Protein AF-A0A6A4JA13-F1 (afdb_monomer_lite)

InterPro domains:
  IPR009003 Peptidase S1, PA clan [SSF50494] (1-217)

Radius of gyration: 17.17 Å; chains: 1; bounding box: 44×37×45 Å

Structure (mmCIF, N/CA/C/O backbone):
data_AF-A0A6A4JA13-F1
#
_entry.id   AF-A0A6A4JA13-F1
#
loop_
_atom_site.group_PDB
_atom_site.id
_atom_site.type_symbol
_atom_site.label_atom_id
_atom_site.label_alt_id
_atom_site.label_comp_id
_atom_site.label_asym_id
_atom_site.label_entity_id
_atom_site.label_seq_id
_atom_site.pdbx_PDB_ins_code
_atom_site.Cartn_x
_atom_site.Cartn_y
_atom_site.Cartn_z
_atom_site.occupancy
_atom_site.B_iso_or_equiv
_atom_site.auth_seq_id
_atom_site.auth_comp_id
_atom_site.auth_asym_id
_atom_site.auth_atom_id
_atom_site.pdbx_PDB_model_num
ATOM 1 N N . MET A 1 1 ? 2.144 -9.827 9.691 1.00 75.88 1 MET A N 1
ATOM 2 C CA . MET A 1 1 ? 1.424 -8.547 9.837 1.00 75.88 1 MET A CA 1
ATOM 3 C C . MET A 1 1 ? 1.616 -7.763 8.556 1.00 75.88 1 MET A C 1
ATOM 5 O O . MET A 1 1 ? 2.731 -7.739 8.050 1.00 75.88 1 MET A O 1
ATOM 9 N N . CYS A 1 2 ? 0.540 -7.182 8.044 1.00 84.81 2 CYS A N 1
ATOM 10 C CA . CYS A 1 2 ? 0.510 -6.364 6.838 1.00 84.81 2 CYS A CA 1
ATOM 11 C C . CYS A 1 2 ? -0.237 -5.062 7.124 1.00 84.81 2 CYS A C 1
ATOM 13 O O . CYS A 1 2 ? -0.934 -4.958 8.133 1.00 84.81 2 CYS A O 1
ATOM 15 N N . SER A 1 3 ? -0.138 -4.116 6.201 1.00 87.44 3 SER A N 1
ATOM 16 C CA . SER A 1 3 ? -0.974 -2.925 6.158 1.00 87.44 3 SER A CA 1
ATOM 17 C C . SER A 1 3 ? -2.193 -3.126 5.248 1.00 87.44 3 SER A C 1
ATOM 19 O O . SER A 1 3 ? -2.276 -4.056 4.443 1.00 87.44 3 SER A O 1
ATOM 21 N N . GLY A 1 4 ? -3.161 -2.231 5.383 1.00 87.81 4 GLY A N 1
ATOM 22 C CA . GLY A 1 4 ? -4.317 -2.109 4.505 1.00 87.81 4 GLY A CA 1
ATOM 23 C C . GLY A 1 4 ? -4.822 -0.674 4.556 1.00 87.81 4 GLY A C 1
ATOM 24 O O . GLY A 1 4 ? -4.485 0.071 5.477 1.00 87.81 4 GLY A O 1
ATOM 25 N N . SER A 1 5 ? -5.594 -0.274 3.553 1.00 84.69 5 SER A N 1
ATOM 26 C CA . SER A 1 5 ? -6.183 1.065 3.486 1.00 84.69 5 SER A CA 1
ATOM 27 C C . SER A 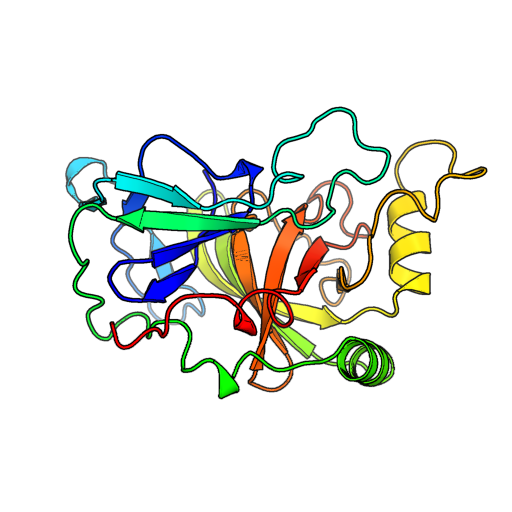1 5 ? -7.696 0.958 3.412 1.00 84.69 5 SER A C 1
ATOM 29 O O . SER A 1 5 ? -8.219 0.184 2.613 1.00 84.69 5 SER A O 1
ATOM 31 N N . PHE A 1 6 ? -8.407 1.732 4.228 1.00 83.44 6 PHE A N 1
ATOM 32 C CA . PHE A 1 6 ? -9.859 1.818 4.120 1.00 83.44 6 PHE A CA 1
ATOM 33 C C . PHE A 1 6 ? -10.233 2.519 2.813 1.00 83.44 6 PHE A C 1
ATOM 35 O O . PHE A 1 6 ? -9.875 3.675 2.590 1.00 83.44 6 PHE A O 1
ATOM 42 N N . TYR A 1 7 ? -10.941 1.799 1.950 1.00 79.12 7 TYR A N 1
ATOM 43 C CA . TYR A 1 7 ? -11.592 2.358 0.770 1.00 79.12 7 TYR A CA 1
ATOM 44 C C . TYR A 1 7 ? -12.953 2.963 1.141 1.00 79.12 7 TYR A C 1
ATOM 46 O O . TYR A 1 7 ? -13.299 4.041 0.675 1.00 79.12 7 TYR A O 1
ATOM 54 N N . SER A 1 8 ? -13.687 2.304 2.040 1.00 80.25 8 SER A N 1
ATOM 55 C CA . SER A 1 8 ? -14.881 2.838 2.702 1.00 80.25 8 SER A CA 1
ATOM 56 C C . SER A 1 8 ? -14.997 2.250 4.113 1.00 80.25 8 SER A C 1
ATOM 58 O O . SER A 1 8 ? -14.123 1.498 4.547 1.00 80.25 8 SER A O 1
ATOM 60 N N . SER A 1 9 ? -16.085 2.549 4.827 1.00 83.81 9 SER A N 1
ATOM 61 C CA . SER A 1 9 ? -16.395 1.933 6.127 1.00 83.81 9 SER A CA 1
ATOM 62 C C . SER A 1 9 ? -16.566 0.409 6.062 1.00 83.81 9 SER A C 1
ATOM 64 O O . SER A 1 9 ? -16.455 -0.249 7.092 1.00 83.81 9 SER A O 1
ATOM 66 N N . LEU A 1 10 ? -16.812 -0.165 4.880 1.00 86.31 10 LEU A N 1
ATOM 67 C CA . LEU A 1 10 ? -17.030 -1.603 4.674 1.00 86.31 10 LEU A CA 1
ATOM 68 C C . LEU A 1 10 ? -15.892 -2.308 3.933 1.00 86.31 10 LEU A C 1
ATOM 70 O O . LEU A 1 10 ? -15.788 -3.532 4.002 1.00 86.31 10 LEU A O 1
ATOM 74 N N . TYR A 1 11 ? -15.048 -1.562 3.222 1.00 86.50 11 TYR A N 1
ATOM 75 C CA . TYR A 1 11 ? -14.049 -2.135 2.327 1.00 86.50 11 TYR A CA 1
ATOM 76 C C . TYR A 1 11 ? -12.640 -1.696 2.709 1.00 86.50 11 TYR A C 1
ATOM 78 O O . TYR A 1 11 ? -12.337 -0.503 2.762 1.00 86.50 11 TYR A O 1
ATOM 86 N N . VAL A 1 12 ? -11.746 -2.668 2.886 1.00 88.12 12 VAL A N 1
ATOM 87 C CA . VAL A 1 12 ? -10.307 -2.440 3.064 1.00 88.12 12 VAL A CA 1
ATOM 88 C C . VAL A 1 12 ? -9.569 -2.996 1.856 1.00 88.12 12 VAL A C 1
ATOM 90 O O . VAL A 1 12 ? -9.681 -4.182 1.556 1.00 88.12 12 VAL A O 1
ATOM 93 N N . ILE A 1 13 ? -8.789 -2.166 1.167 1.00 87.44 13 ILE A N 1
ATOM 94 C CA . ILE A 1 13 ? -7.929 -2.603 0.067 1.00 87.44 13 ILE A CA 1
ATOM 95 C C . ILE A 1 13 ? -6.540 -2.988 0.593 1.00 87.44 13 ILE A C 1
ATOM 97 O O . ILE A 1 13 ? -5.957 -2.287 1.425 1.00 87.44 13 ILE A O 1
ATOM 101 N N . THR A 1 14 ? -6.005 -4.121 0.135 1.00 90.00 14 THR A N 1
ATOM 102 C CA . THR A 1 14 ? -4.670 -4.606 0.527 1.00 90.00 14 THR A CA 1
ATOM 103 C C . THR A 1 14 ? -4.060 -5.541 -0.528 1.00 90.00 14 THR A C 1
ATOM 105 O O . THR A 1 14 ? -4.692 -5.875 -1.533 1.00 90.00 14 THR A O 1
ATOM 108 N N . SER A 1 15 ? -2.812 -5.959 -0.309 1.00 88.19 15 SER A N 1
ATOM 109 C CA . SER A 1 15 ? -2.108 -6.960 -1.113 1.00 88.19 15 SER A CA 1
ATOM 110 C C . SER A 1 15 ? -2.689 -8.362 -0.901 1.00 88.19 15 SER A C 1
ATOM 112 O O . SER A 1 15 ? -3.082 -8.729 0.203 1.00 88.19 15 SER A O 1
ATOM 114 N N . CYS A 1 16 ? -2.654 -9.201 -1.936 1.00 85.81 16 CYS A N 1
ATOM 115 C CA . CYS A 1 16 ? -3.138 -10.585 -1.872 1.00 85.81 16 CYS A CA 1
ATOM 116 C C . CYS A 1 16 ? -2.508 -11.429 -0.757 1.00 85.81 16 CYS A C 1
ATOM 118 O O . CYS A 1 16 ? -3.184 -12.251 -0.144 1.00 85.81 16 CYS A O 1
ATOM 120 N N . ARG A 1 17 ? -1.214 -11.229 -0.470 1.00 84.56 17 ARG A N 1
ATOM 121 C CA . ARG A 1 17 ? -0.507 -11.969 0.595 1.00 84.56 17 ARG A CA 1
ATOM 122 C C . ARG A 1 17 ? -0.960 -11.575 1.997 1.00 84.56 17 ARG A C 1
ATOM 124 O O . ARG A 1 17 ? -0.613 -12.261 2.953 1.00 84.56 17 ARG A O 1
ATOM 131 N N . CYS A 1 18 ? -1.712 -10.487 2.105 1.00 86.94 18 CYS A N 1
ATOM 132 C CA . CYS A 1 18 ? -2.178 -9.918 3.355 1.00 86.94 18 CYS A CA 1
ATOM 133 C C . CYS A 1 18 ? -3.620 -10.313 3.686 1.00 86.94 18 CYS A C 1
ATOM 135 O O . CYS A 1 18 ? -4.160 -9.847 4.689 1.00 86.94 18 CYS A O 1
ATOM 137 N N . PHE A 1 19 ? -4.243 -11.190 2.887 1.00 83.94 19 PHE A N 1
ATOM 138 C CA . PHE A 1 19 ? -5.512 -11.807 3.259 1.00 83.94 19 PHE A CA 1
ATOM 139 C C . PHE A 1 19 ? -5.301 -12.796 4.399 1.00 83.94 19 PHE A C 1
ATOM 141 O O . PHE A 1 19 ? -4.913 -13.950 4.217 1.00 83.94 19 PHE A O 1
ATOM 148 N N . HIS A 1 20 ? -5.546 -12.286 5.597 1.00 77.81 20 HIS A N 1
ATOM 149 C CA . HIS A 1 20 ? -5.551 -13.020 6.847 1.00 77.81 20 HIS A CA 1
ATOM 150 C C . HIS A 1 20 ? -6.984 -13.160 7.363 1.00 77.81 20 HIS A C 1
ATOM 152 O O . HIS A 1 20 ? -7.877 -12.424 6.954 1.00 77.81 20 HIS A O 1
ATOM 158 N N . SER A 1 21 ? -7.198 -14.081 8.300 1.00 72.25 21 SER A N 1
ATOM 159 C CA . SER A 1 21 ? -8.513 -14.367 8.888 1.00 72.25 21 SER A CA 1
ATOM 160 C C . SER A 1 21 ? -9.071 -13.257 9.790 1.00 72.25 21 SER 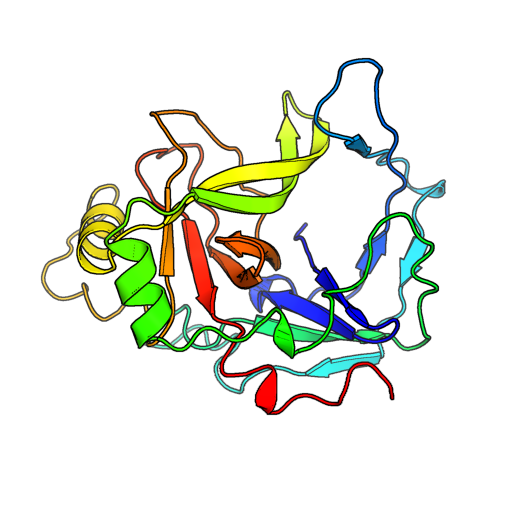A C 1
ATOM 162 O O . SER A 1 21 ? -10.208 -13.365 10.232 1.00 72.25 21 SER A O 1
ATOM 164 N N . SER A 1 22 ? -8.296 -12.212 10.095 1.00 82.06 22 SER A N 1
ATOM 165 C CA . SER A 1 22 ? -8.708 -11.122 10.988 1.00 82.06 22 SER A CA 1
ATOM 166 C C . SER A 1 22 ? -7.955 -9.827 10.690 1.00 82.06 22 SER A C 1
ATOM 168 O O . SER A 1 22 ? -6.755 -9.869 10.402 1.00 82.06 22 SER A O 1
ATOM 170 N N . ILE A 1 23 ? -8.622 -8.684 10.860 1.00 85.62 23 ILE A N 1
ATOM 171 C CA . ILE A 1 23 ? -7.989 -7.359 10.910 1.00 85.62 23 ILE A CA 1
ATOM 172 C C . ILE A 1 23 ? -8.032 -6.865 12.356 1.00 85.62 23 ILE A C 1
ATOM 174 O O . ILE A 1 23 ? -9.090 -6.880 12.980 1.00 85.62 23 ILE A O 1
ATOM 178 N N . ALA A 1 24 ? -6.891 -6.408 12.868 1.00 86.31 24 ALA A N 1
ATOM 179 C CA . ALA A 1 24 ? -6.794 -5.736 14.158 1.00 86.31 24 ALA A CA 1
ATOM 180 C C . ALA A 1 24 ? -6.421 -4.267 13.936 1.00 86.31 24 ALA A C 1
ATOM 182 O O . ALA A 1 24 ? -5.441 -3.974 13.249 1.00 86.31 24 ALA A O 1
ATOM 183 N N . ILE A 1 25 ? -7.198 -3.359 14.521 1.00 84.62 25 ILE A N 1
ATOM 184 C CA . ILE A 1 25 ? -6.908 -1.929 14.575 1.00 84.62 25 ILE A CA 1
ATOM 185 C C . ILE A 1 25 ? -6.329 -1.628 15.950 1.00 84.62 25 ILE A C 1
ATOM 187 O O . ILE A 1 25 ? -6.977 -1.870 16.967 1.00 84.62 25 ILE A O 1
ATOM 191 N N . TYR A 1 26 ? -5.104 -1.118 15.960 1.00 83.38 26 TYR A N 1
ATOM 192 C CA . TYR A 1 26 ? -4.385 -0.763 17.175 1.00 83.38 26 TYR A CA 1
ATOM 193 C C . TYR A 1 26 ? -4.470 0.747 17.421 1.00 83.38 26 TYR A C 1
ATOM 195 O O . TYR A 1 26 ? -4.377 1.517 16.455 1.00 83.38 26 TYR A O 1
ATOM 203 N N . PRO A 1 27 ? -4.612 1.192 18.680 1.00 81.00 27 PRO A N 1
ATOM 204 C CA . PRO A 1 27 ? -4.532 2.604 18.998 1.00 81.00 27 PRO A CA 1
ATOM 205 C C . PRO A 1 27 ? -3.125 3.131 18.724 1.00 81.00 27 PRO A C 1
ATOM 207 O O . PRO A 1 27 ? -2.123 2.425 18.855 1.00 81.00 27 PRO A O 1
ATOM 210 N N . PHE A 1 28 ? -3.043 4.400 18.347 1.00 83.62 28 PHE A N 1
ATOM 211 C CA . PHE A 1 28 ? -1.777 5.080 18.126 1.00 83.62 28 PHE A CA 1
ATOM 212 C C . PHE A 1 28 ? -1.822 6.490 18.702 1.00 83.62 28 PHE A C 1
ATOM 214 O O . PHE A 1 28 ? -2.869 7.135 18.727 1.00 83.62 28 PHE A O 1
ATOM 221 N N . HIS A 1 29 ? -0.676 6.983 19.159 1.00 82.19 29 HIS A N 1
ATOM 222 C CA . HIS A 1 29 ? -0.549 8.314 19.743 1.00 82.19 29 HIS A CA 1
ATOM 223 C C . HIS A 1 29 ? 0.645 9.056 19.147 1.00 82.19 29 HIS A C 1
ATOM 225 O O . HIS A 1 29 ? 1.627 8.459 18.696 1.00 82.19 29 HIS A O 1
ATOM 231 N N . LYS A 1 30 ? 0.546 10.386 19.108 1.00 81.44 30 LYS A N 1
ATOM 232 C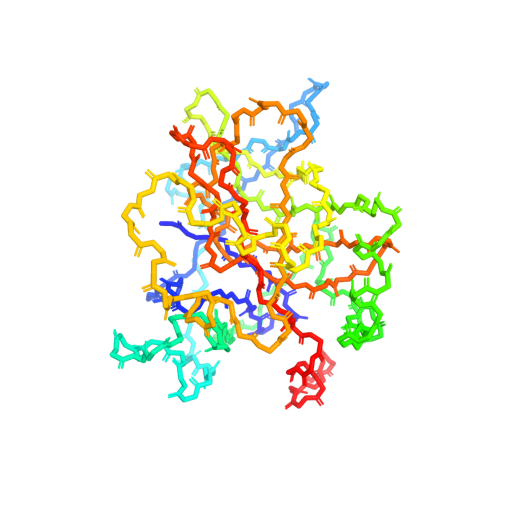 CA . LYS A 1 30 ? 1.619 11.249 18.616 1.00 81.44 30 LYS A CA 1
ATOM 233 C C . LYS A 1 30 ? 2.526 11.643 19.772 1.00 81.44 30 LYS A C 1
ATOM 235 O O . LYS A 1 30 ? 2.100 12.371 20.666 1.00 81.44 30 LYS A O 1
ATOM 240 N N . GLU A 1 31 ? 3.776 11.202 19.736 1.00 81.44 31 GLU A N 1
ATOM 241 C CA . GLU A 1 31 ? 4.798 11.689 20.662 1.00 81.44 31 GLU A CA 1
ATOM 242 C C . GLU A 1 31 ? 5.168 13.146 20.314 1.00 81.44 31 GLU A C 1
ATOM 244 O O . GLU A 1 31 ? 5.150 13.562 19.148 1.00 81.44 31 GLU A O 1
ATOM 249 N N . ARG A 1 32 ? 5.503 13.956 21.326 1.00 78.81 32 ARG A N 1
ATOM 250 C CA . ARG A 1 32 ? 5.917 15.353 21.117 1.00 78.81 32 ARG A CA 1
ATOM 251 C C . ARG A 1 32 ? 7.152 15.386 20.209 1.00 78.81 32 ARG A C 1
ATOM 253 O O . ARG A 1 32 ? 8.124 14.690 20.468 1.00 78.81 32 ARG A O 1
ATOM 260 N N . ASN A 1 33 ? 7.112 16.214 19.163 1.00 78.56 33 ASN A N 1
ATOM 261 C CA . ASN A 1 33 ? 8.162 16.359 18.140 1.00 78.56 33 ASN A CA 1
ATOM 262 C C . ASN A 1 33 ? 8.397 15.133 17.232 1.00 78.56 33 ASN A C 1
ATOM 264 O O . ASN A 1 33 ? 9.307 15.170 16.405 1.00 78.56 33 ASN A O 1
ATOM 268 N N . ALA A 1 34 ? 7.577 14.081 17.317 1.00 75.44 34 ALA A N 1
ATOM 269 C CA . ALA A 1 34 ? 7.660 12.954 16.396 1.00 75.44 34 ALA A CA 1
ATOM 270 C C . ALA A 1 34 ? 6.876 13.225 15.100 1.00 75.44 34 ALA A C 1
ATOM 272 O O . ALA A 1 34 ? 5.752 13.742 15.110 1.00 75.44 34 ALA A O 1
ATOM 273 N N . SER A 1 35 ? 7.470 12.848 13.965 1.00 75.75 35 SER A N 1
ATOM 274 C CA . SER A 1 35 ? 6.821 12.876 12.646 1.00 75.75 35 SER A CA 1
ATOM 275 C C . SER A 1 35 ? 5.911 11.667 12.400 1.00 75.75 35 SER A C 1
ATOM 277 O O . SER A 1 35 ? 5.090 11.697 11.485 1.00 75.75 35 SER A O 1
ATOM 279 N N . GLN A 1 36 ? 6.041 10.619 13.216 1.00 78.19 36 GLN A N 1
ATOM 280 C CA . GLN A 1 36 ? 5.272 9.380 13.142 1.00 78.19 36 GLN A CA 1
ATOM 281 C C . GLN A 1 36 ? 4.509 9.143 14.449 1.00 78.19 36 GLN A C 1
ATOM 283 O O . GLN A 1 36 ? 4.899 9.631 15.510 1.00 78.19 36 GLN A O 1
ATOM 288 N N . TYR A 1 37 ? 3.425 8.381 14.360 1.00 81.31 37 TYR A N 1
ATOM 289 C CA . TYR A 1 37 ? 2.611 7.967 15.495 1.00 81.31 37 TYR A CA 1
ATOM 290 C C . TYR A 1 37 ? 3.107 6.622 16.007 1.00 81.31 37 TYR A C 1
ATOM 292 O O . TYR A 1 37 ? 3.349 5.710 15.218 1.00 81.31 37 TYR A O 1
ATOM 300 N N . ARG A 1 38 ? 3.239 6.473 17.319 1.00 83.56 38 ARG A N 1
ATOM 301 C CA . ARG A 1 38 ? 3.587 5.196 17.936 1.00 83.56 38 ARG A CA 1
ATOM 302 C C . ARG A 1 38 ? 2.335 4.339 18.073 1.00 83.56 38 ARG A C 1
ATOM 304 O O . ARG A 1 38 ? 1.306 4.843 18.518 1.00 83.56 38 ARG A O 1
ATOM 311 N N . VAL A 1 39 ? 2.425 3.064 17.702 1.00 82.94 39 VAL A N 1
ATOM 312 C CA . VAL A 1 39 ? 1.331 2.098 17.868 1.00 82.94 39 VAL A CA 1
ATOM 313 C C . VAL A 1 39 ? 1.411 1.462 19.254 1.00 82.94 39 VAL A C 1
ATOM 315 O O . VAL A 1 39 ? 2.462 0.946 19.633 1.00 82.94 39 VAL A O 1
ATOM 318 N N . SER A 1 40 ? 0.303 1.479 19.994 1.00 81.94 40 SER A N 1
ATOM 319 C CA . SER A 1 40 ? 0.131 0.673 21.204 1.00 81.94 40 SER A CA 1
ATOM 320 C C . SER A 1 40 ? -0.213 -0.751 20.778 1.00 81.94 40 SER A C 1
ATOM 322 O O . SER A 1 40 ? -1.239 -0.978 20.142 1.00 81.94 40 SER A O 1
ATOM 324 N N . VAL A 1 41 ? 0.672 -1.708 21.057 1.00 76.44 41 VAL A N 1
ATOM 325 C CA . VAL A 1 41 ? 0.483 -3.123 20.685 1.00 76.44 41 VAL A CA 1
ATOM 326 C C . VAL A 1 41 ? -0.158 -3.950 21.804 1.00 76.44 41 VAL A C 1
ATOM 328 O O . VAL A 1 41 ? -0.190 -5.178 21.703 1.00 76.44 41 VAL A O 1
ATOM 331 N N . GLU A 1 42 ? -0.685 -3.290 22.838 1.00 77.06 42 GLU A N 1
ATOM 332 C CA . GLU A 1 42 ? -1.362 -3.942 23.959 1.00 77.06 42 GLU A CA 1
ATOM 333 C C . GLU A 1 42 ? -2.592 -4.733 23.464 1.00 77.06 42 GLU A C 1
ATOM 335 O O . GLU A 1 42 ? -3.457 -4.174 22.776 1.00 77.06 42 GLU A O 1
ATOM 340 N N . PRO A 1 43 ? -2.688 -6.049 23.752 1.00 72.06 43 PRO A N 1
ATOM 341 C CA . PRO A 1 43 ? -3.738 -6.910 23.206 1.00 72.06 43 PRO A CA 1
ATOM 342 C C . PRO A 1 43 ? -5.166 -6.484 23.549 1.00 72.06 43 PRO A C 1
ATOM 344 O O . PRO A 1 43 ? -6.068 -6.767 22.758 1.00 72.06 43 PRO A O 1
ATOM 347 N N . ASP A 1 44 ? -5.357 -5.823 24.691 1.00 75.69 44 ASP A N 1
ATOM 348 C CA . ASP A 1 44 ? -6.671 -5.464 25.237 1.00 75.69 44 ASP A CA 1
ATOM 349 C C . ASP A 1 44 ? -7.220 -4.155 24.649 1.00 75.69 44 ASP A C 1
ATOM 351 O O . ASP A 1 44 ? -8.416 -3.883 24.732 1.00 75.69 44 ASP A O 1
ATOM 355 N N . GLU A 1 45 ? -6.368 -3.362 23.995 1.00 79.69 45 GLU A N 1
ATOM 356 C CA . GLU A 1 45 ? -6.746 -2.069 23.414 1.00 79.69 45 GLU A CA 1
ATOM 357 C C . GLU A 1 45 ? -7.077 -2.158 21.914 1.00 79.69 45 GLU A C 1
ATOM 359 O O . GLU A 1 45 ? -7.486 -1.173 21.293 1.00 79.69 45 GLU A O 1
ATOM 364 N N . ARG A 1 46 ? -6.892 -3.332 21.295 1.00 85.12 46 ARG A N 1
ATOM 365 C CA . ARG A 1 46 ? -7.126 -3.517 19.857 1.00 85.12 46 ARG A CA 1
ATOM 366 C C . ARG A 1 46 ? -8.601 -3.754 19.550 1.00 85.12 46 ARG A C 1
ATOM 368 O O . ARG A 1 46 ? -9.280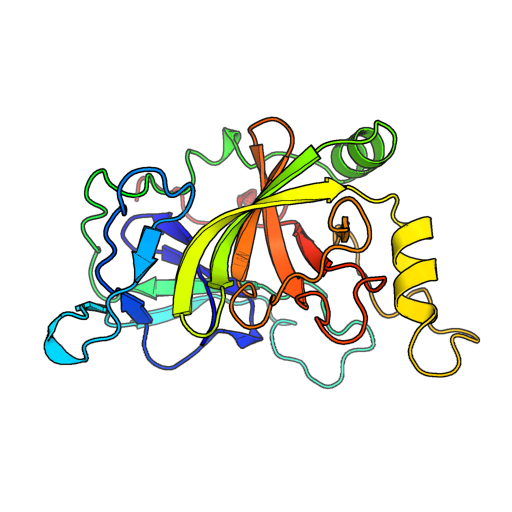 -4.547 20.196 1.00 85.12 46 ARG A O 1
ATOM 375 N N . THR A 1 47 ? -9.071 -3.160 18.461 1.00 86.44 47 THR A N 1
ATOM 376 C CA . THR A 1 47 ? -10.381 -3.483 17.888 1.00 86.44 47 THR A CA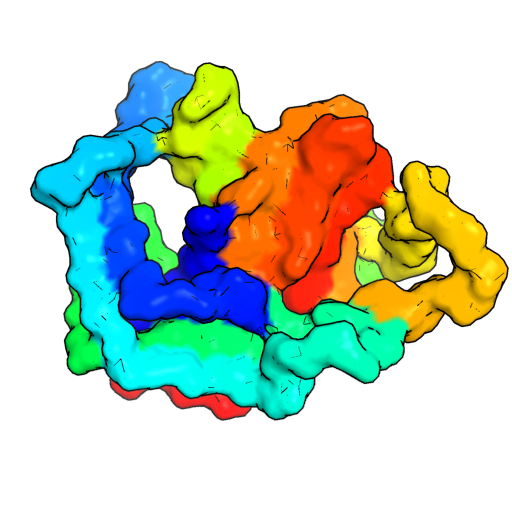 1
ATOM 377 C C . THR A 1 47 ? -10.215 -4.544 16.807 1.00 86.44 47 THR A C 1
ATOM 379 O O . THR A 1 47 ? -9.467 -4.341 15.851 1.00 86.44 47 THR A O 1
ATOM 382 N N . ILE A 1 48 ? -10.909 -5.675 16.935 1.00 88.81 48 ILE A N 1
ATOM 383 C CA . ILE A 1 48 ? -10.936 -6.710 15.895 1.00 88.81 48 ILE A CA 1
ATOM 384 C C . ILE A 1 48 ? -12.123 -6.459 14.971 1.00 88.81 48 ILE A C 1
ATOM 386 O O . ILE A 1 48 ? -13.260 -6.361 15.426 1.00 88.81 48 ILE A O 1
ATOM 390 N N . LEU A 1 49 ? -11.856 -6.366 13.669 1.00 89.56 49 LEU A N 1
ATOM 391 C CA . LEU A 1 49 ? -12.898 -6.226 12.659 1.00 89.56 49 LEU A CA 1
ATOM 392 C C . LEU A 1 49 ? -13.293 -7.603 12.129 1.00 89.56 49 LEU A C 1
ATOM 394 O O . LEU A 1 49 ? -12.440 -8.390 11.708 1.00 89.56 49 LEU A O 1
ATOM 398 N N . GLU A 1 50 ? -14.595 -7.872 12.127 1.00 90.56 50 GLU A N 1
ATOM 399 C CA . GLU A 1 50 ? -15.165 -9.082 11.542 1.00 90.56 50 GLU A CA 1
ATOM 400 C C . GLU A 1 50 ? -15.113 -9.001 10.013 1.00 90.56 50 GLU A C 1
ATOM 402 O O . GLU A 1 50 ? -15.566 -8.025 9.412 1.00 90.56 50 GLU A O 1
ATOM 407 N N . ILE A 1 51 ? -14.568 -10.042 9.386 1.00 92.62 51 ILE A N 1
ATOM 408 C CA . ILE A 1 51 ? -14.474 -10.163 7.931 1.00 92.62 51 ILE A CA 1
ATOM 409 C C . ILE A 1 51 ? -15.630 -11.033 7.441 1.00 92.62 51 ILE A C 1
ATOM 411 O O . ILE A 1 51 ? -15.809 -12.151 7.922 1.00 92.62 51 ILE A O 1
ATOM 415 N N . SER A 1 52 ? -16.373 -10.542 6.451 1.00 92.81 52 SER A N 1
ATOM 416 C CA . SER A 1 52 ? -17.411 -11.310 5.765 1.00 92.81 52 SER A CA 1
ATOM 417 C C . SER A 1 52 ? -16.791 -12.218 4.704 1.00 92.81 52 SER A C 1
ATOM 419 O O . SER A 1 52 ? -16.975 -13.432 4.729 1.00 92.81 52 SER A O 1
ATOM 421 N N . HIS A 1 53 ? -16.045 -11.630 3.765 1.00 91.81 53 HIS A N 1
ATOM 422 C CA . HIS A 1 53 ? -15.400 -12.344 2.664 1.00 91.81 53 HIS A CA 1
ATOM 423 C C . HIS A 1 53 ? -14.308 -11.485 2.003 1.00 91.81 53 HIS A C 1
ATOM 425 O O . HIS A 1 53 ? -14.101 -10.320 2.351 1.00 91.81 53 HIS A O 1
ATOM 431 N N . PHE A 1 54 ? -13.606 -12.065 1.026 1.00 90.12 54 PHE A N 1
ATOM 432 C CA . PHE A 1 54 ? -12.591 -11.381 0.223 1.00 90.12 54 PHE A CA 1
ATOM 433 C C . PHE A 1 54 ? -13.040 -11.270 -1.235 1.00 90.12 54 PHE A C 1
ATOM 435 O O . PHE A 1 54 ? -13.528 -12.242 -1.811 1.00 90.12 54 PHE A O 1
ATOM 442 N N . VAL A 1 55 ? -12.801 -10.115 -1.859 1.00 86.94 55 VAL A N 1
ATOM 443 C CA . VAL A 1 55 ? -12.986 -9.908 -3.302 1.00 86.94 55 VAL A CA 1
ATOM 444 C C . VAL A 1 55 ? -11.613 -9.759 -3.935 1.00 86.94 55 VAL A C 1
ATOM 446 O O . VAL A 1 55 ? -10.893 -8.793 -3.684 1.00 86.94 55 VAL A O 1
ATOM 449 N N . THR A 1 56 ? -11.218 -10.735 -4.746 1.00 82.06 56 THR A N 1
ATOM 450 C CA . THR A 1 56 ? -9.844 -10.835 -5.247 1.00 82.06 56 THR A CA 1
ATOM 451 C C . THR A 1 56 ? -9.819 -11.087 -6.745 1.00 82.06 56 THR A C 1
ATOM 453 O O . THR A 1 56 ? -10.724 -11.704 -7.307 1.00 82.06 56 THR A O 1
ATOM 456 N N . HIS A 1 57 ? -8.765 -10.625 -7.418 1.00 75.50 57 HIS A N 1
ATOM 457 C CA . HIS A 1 57 ? -8.573 -10.963 -8.823 1.00 75.50 57 HIS A CA 1
ATOM 458 C C . HIS A 1 57 ? -8.274 -12.471 -8.972 1.00 75.50 57 HIS A C 1
ATOM 460 O O . HIS A 1 57 ? -7.436 -12.973 -8.235 1.00 75.50 57 HIS A O 1
ATOM 466 N N . PRO A 1 58 ? -8.759 -13.201 -9.996 1.00 74.62 58 PRO A N 1
ATOM 467 C CA . PRO A 1 58 ? -8.435 -14.629 -10.205 1.00 74.62 58 PRO A CA 1
ATOM 468 C C . PRO A 1 58 ? -6.943 -15.011 -10.362 1.00 74.62 58 PRO A C 1
ATOM 470 O O . PRO A 1 58 ? -6.609 -16.186 -10.533 1.00 74.62 58 PRO A O 1
ATOM 473 N N . PHE A 1 59 ? -6.038 -14.027 -10.388 1.00 73.44 59 PHE A N 1
ATOM 474 C CA . PHE A 1 59 ? -4.580 -14.224 -10.432 1.00 73.44 59 PHE A CA 1
ATOM 475 C C . PHE A 1 59 ? -3.904 -13.893 -9.092 1.00 73.44 59 PHE A C 1
ATOM 477 O O . PHE A 1 59 ? -2.767 -14.308 -8.874 1.00 73.44 59 PHE A O 1
ATOM 484 N N . CYS A 1 60 ? -4.622 -13.217 -8.194 1.00 73.12 60 CYS A N 1
ATOM 485 C CA . CYS A 1 60 ? -4.288 -13.028 -6.793 1.00 73.12 60 CYS A CA 1
ATOM 486 C C . CYS A 1 60 ? -4.098 -14.420 -6.168 1.00 73.12 60 CYS A C 1
ATOM 488 O O . CYS A 1 60 ? -4.972 -15.270 -6.298 1.00 73.12 60 CYS A O 1
ATOM 490 N N . MET A 1 61 ? -2.936 -14.701 -5.572 1.00 65.31 61 MET A N 1
ATOM 491 C CA . MET A 1 61 ? -2.575 -15.995 -4.949 1.00 65.31 61 MET A CA 1
ATOM 492 C C . MET A 1 61 ? -2.207 -17.170 -5.874 1.00 65.31 61 MET A C 1
ATOM 494 O O . MET A 1 61 ? -1.897 -18.261 -5.385 1.00 65.31 61 MET A O 1
ATOM 498 N N . LYS A 1 62 ? -2.139 -17.001 -7.203 1.00 66.88 62 LYS A N 1
ATOM 499 C CA . LYS A 1 62 ? -1.606 -18.079 -8.057 1.00 66.88 62 LYS A CA 1
ATOM 500 C C . LYS A 1 62 ? -0.072 -18.146 -7.954 1.00 66.88 62 LYS A C 1
ATOM 502 O O . LYS A 1 62 ? 0.655 -17.469 -8.673 1.00 66.88 62 LYS A O 1
ATOM 507 N N . ASN A 1 63 ? 0.423 -19.055 -7.111 1.00 51.84 63 ASN A N 1
ATOM 508 C CA . ASN A 1 63 ? 1.857 -19.266 -6.837 1.00 51.84 63 ASN A CA 1
ATOM 509 C C . ASN A 1 63 ? 2.693 -19.754 -8.043 1.00 51.84 63 ASN A C 1
ATOM 511 O O . ASN A 1 63 ? 3.919 -19.698 -8.004 1.00 51.84 63 ASN A O 1
ATOM 515 N N . LYS A 1 64 ? 2.056 -20.232 -9.124 1.00 51.25 64 LYS A N 1
ATOM 516 C CA . LYS A 1 64 ? 2.725 -20.792 -10.319 1.00 51.25 64 LYS A CA 1
ATOM 517 C C . LYS A 1 64 ? 2.627 -19.900 -11.566 1.00 51.25 64 LYS A C 1
ATOM 519 O O . LYS A 1 64 ? 2.650 -20.401 -12.689 1.00 51.25 64 LYS A O 1
ATOM 524 N N . VAL A 1 65 ? 2.485 -18.582 -11.416 1.00 54.41 65 VAL A N 1
ATOM 525 C CA . VAL A 1 65 ? 2.384 -17.672 -12.572 1.00 54.41 65 VAL A CA 1
ATOM 526 C C . VAL A 1 65 ? 3.765 -17.139 -12.942 1.00 54.41 65 VAL A C 1
ATOM 528 O O . VAL A 1 65 ? 4.539 -16.721 -12.088 1.00 54.41 65 VAL A O 1
ATOM 531 N N . LYS A 1 66 ? 4.054 -17.062 -14.249 1.00 58.00 66 LYS A N 1
ATOM 532 C CA . LYS A 1 66 ? 5.257 -16.405 -14.805 1.00 58.00 66 LYS A CA 1
ATOM 533 C C . LYS A 1 66 ? 5.415 -14.927 -14.381 1.00 58.00 66 LYS A C 1
ATOM 535 O O . LYS A 1 66 ? 6.433 -14.336 -14.723 1.00 58.00 66 LYS A O 1
ATOM 540 N N . LYS A 1 67 ? 4.408 -14.347 -13.716 1.00 63.44 67 LYS A N 1
ATOM 541 C CA . LYS A 1 67 ? 4.284 -12.951 -13.284 1.00 63.44 67 LYS A CA 1
ATOM 542 C C . LYS A 1 67 ? 3.719 -12.934 -11.851 1.00 63.44 67 LYS A C 1
ATOM 544 O O . LYS A 1 67 ? 2.499 -12.974 -11.704 1.00 63.44 67 LYS A O 1
ATOM 549 N N . PRO A 1 68 ? 4.571 -12.942 -10.810 1.00 61.56 68 PRO A N 1
ATOM 550 C CA . PRO A 1 68 ? 4.164 -13.196 -9.425 1.00 61.56 68 PRO A CA 1
ATOM 551 C C . PRO A 1 68 ? 3.360 -12.051 -8.796 1.00 61.56 68 PRO A C 1
ATOM 553 O O . PRO A 1 68 ? 2.746 -12.244 -7.754 1.00 61.56 68 PRO A O 1
ATOM 556 N N . TYR A 1 69 ? 3.359 -10.879 -9.432 1.00 68.50 69 TYR A N 1
ATOM 557 C CA . TYR A 1 69 ? 2.762 -9.654 -8.906 1.00 68.50 69 TYR A CA 1
ATOM 558 C C . TYR A 1 69 ? 1.587 -9.122 -9.733 1.00 68.50 69 TYR A C 1
ATOM 560 O O . TYR A 1 69 ? 0.994 -8.105 -9.388 1.00 68.50 69 TYR A O 1
ATOM 568 N N . LYS A 1 70 ? 1.204 -9.828 -10.805 1.00 72.81 70 LYS A N 1
ATOM 569 C CA . LYS A 1 70 ? 0.085 -9.408 -11.651 1.00 72.81 70 LYS A CA 1
ATOM 570 C C . LYS A 1 70 ? -1.209 -9.362 -10.831 1.00 72.81 70 LYS A C 1
ATOM 572 O O . LYS A 1 70 ? -1.703 -10.410 -10.418 1.00 72.81 70 LYS A O 1
ATOM 577 N N . ASN A 1 71 ? -1.780 -8.164 -10.702 1.00 73.75 71 ASN A N 1
ATOM 578 C CA . ASN A 1 71 ? -3.072 -7.899 -10.060 1.00 73.75 71 ASN A CA 1
ATOM 579 C C . ASN A 1 71 ? -3.068 -8.382 -8.604 1.00 73.75 71 ASN A C 1
ATOM 581 O O . ASN A 1 71 ? -4.008 -9.025 -8.139 1.00 73.75 71 ASN A O 1
ATOM 585 N N . HIS A 1 72 ? -1.949 -8.137 -7.915 1.00 79.50 72 HIS A N 1
ATOM 586 C CA . HIS A 1 72 ? -1.663 -8.674 -6.591 1.00 79.50 72 HIS A CA 1
ATOM 587 C C . HIS A 1 72 ? -2.278 -7.823 -5.465 1.00 79.50 72 HIS A C 1
ATOM 589 O O . HIS A 1 72 ? -1.615 -7.449 -4.500 1.00 79.50 72 HIS A O 1
ATOM 595 N N . PHE A 1 73 ? -3.568 -7.528 -5.582 1.00 84.81 73 PHE A N 1
ATOM 596 C CA . PHE A 1 73 ? -4.359 -6.881 -4.543 1.00 84.81 73 PHE A CA 1
ATOM 597 C C . PHE A 1 73 ? -5.825 -7.323 -4.612 1.00 84.81 73 PHE A C 1
ATOM 599 O O . PHE A 1 73 ? -6.258 -7.987 -5.558 1.00 84.81 73 PHE A O 1
ATOM 606 N N . GLY A 1 74 ? -6.596 -6.929 -3.606 1.00 85.62 74 GLY A N 1
ATOM 607 C CA . GLY A 1 74 ? -8.049 -7.048 -3.599 1.00 85.62 74 GLY A CA 1
ATOM 608 C C . GLY A 1 74 ? -8.654 -6.366 -2.376 1.00 85.62 74 GLY A C 1
ATOM 609 O O . GLY A 1 74 ? -7.969 -5.616 -1.677 1.00 85.62 74 GLY A O 1
ATOM 610 N N . LEU A 1 75 ? -9.935 -6.633 -2.135 1.00 87.88 75 LEU A N 1
ATOM 611 C CA . LEU A 1 75 ? -10.684 -6.081 -1.014 1.00 87.88 75 LEU A CA 1
ATOM 612 C C . LEU A 1 75 ? -10.956 -7.131 0.056 1.00 87.88 75 LEU A C 1
ATOM 614 O O . LEU A 1 75 ? -11.302 -8.277 -0.233 1.00 87.88 75 LEU A O 1
ATOM 618 N N . ILE A 1 76 ? -10.874 -6.680 1.297 1.00 90.06 76 ILE A N 1
ATOM 619 C CA . ILE A 1 76 ? -11.462 -7.324 2.459 1.00 90.06 76 ILE A CA 1
ATOM 620 C C . ILE A 1 76 ? -12.805 -6.641 2.705 1.00 90.06 76 ILE A C 1
ATOM 622 O O . ILE A 1 76 ? -12.853 -5.418 2.856 1.00 90.06 76 ILE A O 1
ATOM 626 N N . VAL A 1 77 ? -13.879 -7.429 2.720 1.00 90.38 77 VAL A N 1
ATOM 627 C CA . VAL A 1 77 ? -15.234 -6.953 3.010 1.00 90.38 77 VAL A CA 1
ATOM 628 C C . VAL A 1 77 ? -15.523 -7.201 4.480 1.00 90.38 77 VAL A C 1
ATOM 630 O O . VAL A 1 77 ? -15.466 -8.343 4.944 1.00 90.38 77 VAL A O 1
ATOM 633 N N . LEU A 1 78 ? -15.816 -6.136 5.217 1.00 91.00 78 LEU A N 1
ATOM 634 C CA . LEU A 1 78 ? -16.158 -6.210 6.632 1.00 91.00 78 LEU A CA 1
ATOM 635 C C . LEU A 1 78 ? -17.610 -6.669 6.807 1.00 91.00 78 LEU A C 1
ATOM 637 O O . LEU A 1 78 ? -18.484 -6.307 6.023 1.00 91.00 78 LEU A O 1
ATOM 641 N N . SER A 1 79 ? -17.881 -7.449 7.853 1.00 91.50 79 SER A N 1
ATOM 642 C CA . SER A 1 79 ? -19.242 -7.896 8.192 1.00 91.50 79 SER A CA 1
ATOM 643 C C . SER A 1 79 ? -20.128 -6.757 8.690 1.00 91.50 79 SER A C 1
ATOM 645 O O . SER A 1 79 ? -21.351 -6.837 8.598 1.00 91.50 79 SER A O 1
ATOM 647 N N . LYS A 1 80 ? -19.515 -5.705 9.242 1.00 89.50 80 LYS A N 1
ATOM 648 C CA . LYS A 1 80 ? -20.185 -4.505 9.747 1.00 89.50 80 LYS A CA 1
ATOM 649 C C . LYS A 1 80 ? -19.382 -3.268 9.344 1.00 89.50 80 LYS A C 1
ATOM 651 O O . LYS A 1 80 ? -18.150 -3.348 9.324 1.00 89.50 80 LYS A O 1
ATOM 656 N N . PRO A 1 81 ? -20.040 -2.129 9.066 1.00 86.75 81 PRO A N 1
ATOM 657 C CA . PRO A 1 81 ? -19.339 -0.877 8.825 1.00 86.75 81 PRO A CA 1
ATOM 658 C C . PRO A 1 81 ? -18.484 -0.500 10.036 1.00 86.75 81 PRO A C 1
ATOM 660 O O . PRO A 1 81 ? -18.969 -0.472 11.168 1.00 86.75 81 PRO A O 1
ATOM 663 N N . PHE A 1 82 ? -17.217 -0.183 9.799 1.00 84.56 82 PHE A N 1
ATOM 664 C CA . PHE A 1 82 ? -16.351 0.426 10.794 1.00 84.56 82 PHE A CA 1
ATOM 665 C C . PHE A 1 82 ? -16.502 1.946 10.717 1.00 84.56 82 PHE A C 1
ATOM 667 O O . PHE A 1 82 ? -16.336 2.544 9.651 1.00 84.56 82 PHE A O 1
ATOM 674 N N . LEU A 1 83 ? -16.833 2.579 11.845 1.00 77.56 83 LEU A N 1
ATOM 675 C CA . LEU A 1 83 ? -16.857 4.035 11.954 1.00 77.56 83 LEU A CA 1
ATOM 676 C C . LEU A 1 83 ? -15.423 4.548 11.858 1.00 77.56 83 LEU A C 1
ATOM 678 O O . LEU A 1 83 ? -14.681 4.566 12.839 1.00 77.56 83 LEU A O 1
ATOM 682 N N . ILE A 1 84 ? -15.051 4.969 10.653 1.00 65.50 84 ILE A N 1
ATOM 683 C CA . ILE A 1 84 ? -13.801 5.666 10.389 1.00 65.50 84 ILE A CA 1
ATOM 684 C C . ILE A 1 84 ? -13.941 7.056 11.018 1.00 65.50 84 ILE A C 1
ATOM 686 O O . ILE A 1 84 ? -14.340 8.020 10.366 1.00 65.50 84 ILE A O 1
ATOM 690 N N . SER A 1 85 ? -13.707 7.160 12.327 1.00 56.97 85 SER A N 1
ATOM 691 C CA . SER A 1 85 ? -13.593 8.460 12.981 1.00 56.97 85 SER A CA 1
ATOM 692 C C . SER A 1 85 ? -12.467 9.256 12.304 1.00 56.97 85 SER A C 1
ATOM 694 O O . SER A 1 85 ? -11.567 8.677 11.695 1.00 56.97 85 SER A O 1
ATOM 696 N N . GLN A 1 86 ? -12.544 10.588 12.371 1.00 43.66 86 GLN A N 1
ATOM 697 C CA . GLN A 1 86 ? -11.781 11.599 11.608 1.00 43.66 86 GLN A CA 1
ATOM 698 C C . GLN A 1 86 ? -10.233 11.521 11.674 1.00 43.66 86 GLN A C 1
ATOM 700 O O . GLN A 1 86 ? -9.544 12.450 11.261 1.00 43.66 86 GLN A O 1
ATOM 705 N N . VAL A 1 87 ? -9.663 10.442 12.201 1.00 49.53 87 VAL A N 1
ATOM 706 C CA . VAL A 1 87 ? -8.230 10.247 12.419 1.00 49.53 87 VAL A CA 1
ATOM 707 C C . VAL A 1 87 ? -7.518 9.731 11.159 1.00 49.53 87 VAL A C 1
ATOM 709 O O . VAL A 1 87 ? -6.341 10.025 10.962 1.00 49.53 87 VAL A O 1
ATOM 712 N N . VAL A 1 88 ? -8.215 9.019 10.266 1.00 52.12 88 VAL A N 1
ATOM 713 C CA . VAL A 1 88 ? -7.685 8.603 8.956 1.00 52.12 88 VAL A CA 1
ATOM 714 C C . VAL A 1 88 ? -8.817 8.730 7.941 1.00 52.12 88 VAL A C 1
ATOM 716 O O . VAL A 1 88 ? -9.685 7.862 7.929 1.00 52.12 88 VAL A O 1
ATOM 719 N N . PRO A 1 89 ? -8.879 9.788 7.112 1.00 52.53 89 PRO A N 1
ATOM 720 C CA . PRO A 1 89 ? -9.892 9.835 6.068 1.00 52.53 89 PRO A CA 1
ATOM 721 C C . PRO A 1 89 ? -9.759 8.570 5.203 1.00 52.53 89 PRO A C 1
ATOM 723 O O . PRO A 1 89 ? -8.623 8.161 4.918 1.00 52.53 89 PRO A O 1
ATOM 726 N N . PRO A 1 90 ? -10.876 7.931 4.800 1.00 56.88 90 PRO A N 1
ATOM 727 C CA . PRO A 1 90 ? -10.820 6.870 3.800 1.00 56.88 90 PRO A CA 1
ATOM 728 C C . PRO A 1 90 ? -10.094 7.391 2.559 1.00 56.88 90 PRO A C 1
ATOM 730 O O . PRO A 1 90 ? -9.922 8.604 2.399 1.00 56.88 90 PRO A O 1
ATOM 733 N N . LEU A 1 91 ? -9.666 6.482 1.680 1.00 57.94 91 LEU A N 1
ATOM 734 C CA . LEU A 1 91 ? -9.220 6.868 0.344 1.00 57.94 91 LEU A CA 1
ATOM 735 C C . LEU A 1 91 ? -10.274 7.812 -0.235 1.00 57.94 91 LEU A C 1
ATOM 737 O O . LEU A 1 91 ? -11.396 7.398 -0.521 1.00 57.94 91 LEU A O 1
ATOM 741 N N . THR A 1 92 ? -9.932 9.097 -0.293 1.00 53.25 92 THR A N 1
ATOM 742 C CA . THR A 1 92 ? -10.806 10.126 -0.828 1.00 53.25 92 THR A CA 1
ATOM 743 C C . THR A 1 92 ? -11.152 9.731 -2.261 1.00 53.25 92 THR A C 1
ATOM 745 O O . THR A 1 92 ? -10.405 8.980 -2.890 1.00 53.25 92 THR A O 1
ATOM 748 N N . THR A 1 93 ? -12.364 10.112 -2.666 1.00 50.75 93 THR A N 1
ATOM 749 C CA . THR A 1 93 ? -13.143 9.696 -3.846 1.00 50.75 93 THR A CA 1
ATOM 750 C C . THR A 1 93 ? -12.341 9.148 -5.031 1.00 50.75 93 THR A C 1
ATOM 752 O O . THR A 1 93 ? -11.232 9.577 -5.303 1.00 50.75 93 THR A O 1
ATOM 755 N N . THR A 1 94 ? -12.928 8.248 -5.827 1.00 50.56 94 THR A N 1
ATOM 756 C CA . THR A 1 94 ? -12.296 7.622 -7.013 1.00 50.56 94 THR A CA 1
ATOM 757 C C . THR A 1 94 ? -11.550 8.586 -7.954 1.00 50.56 94 THR A C 1
ATOM 759 O O . THR A 1 94 ? -10.603 8.158 -8.607 1.00 50.56 94 THR A O 1
ATOM 762 N N . SER A 1 95 ? -11.919 9.873 -7.973 1.00 50.44 95 SER A N 1
ATOM 763 C CA . SER A 1 95 ? -11.208 10.980 -8.634 1.00 50.44 95 SER A CA 1
ATOM 764 C C . SER A 1 95 ? -9.745 11.164 -8.207 1.00 50.44 95 SER A C 1
ATOM 766 O O . SER A 1 95 ? -8.919 11.594 -9.005 1.00 50.44 95 SER A O 1
ATOM 768 N N . ASP A 1 96 ? -9.394 10.819 -6.969 1.00 53.41 96 ASP A N 1
ATOM 769 C CA . ASP A 1 96 ? -8.032 10.930 -6.437 1.00 53.41 96 ASP A CA 1
ATOM 770 C C . ASP A 1 96 ? -7.147 9.755 -6.849 1.00 53.41 96 ASP A C 1
ATOM 772 O O . ASP A 1 96 ? -5.971 9.713 -6.490 1.00 53.41 96 ASP A O 1
ATOM 776 N N . ILE A 1 97 ? -7.710 8.787 -7.574 1.00 55.50 97 ILE A N 1
ATOM 777 C CA . ILE A 1 97 ? -7.092 7.492 -7.853 1.00 55.50 97 ILE A CA 1
ATOM 778 C C . ILE A 1 97 ? -6.856 7.290 -9.357 1.00 55.50 97 ILE A C 1
ATOM 780 O O . ILE A 1 97 ? -6.497 6.199 -9.800 1.00 55.50 97 ILE A O 1
ATOM 784 N N . GLU A 1 98 ? -7.033 8.333 -10.167 1.00 57.66 98 GLU A N 1
ATOM 785 C CA . GLU A 1 98 ? -6.974 8.243 -11.624 1.00 57.66 98 GLU A CA 1
ATOM 786 C C . GLU A 1 98 ? -5.610 8.654 -12.191 1.00 57.66 98 GLU A C 1
ATOM 788 O O . GLU A 1 98 ? -5.418 9.782 -12.625 1.00 57.66 98 GLU A O 1
ATOM 793 N N . TYR A 1 99 ? -4.666 7.712 -12.252 1.00 65.94 99 TYR A N 1
ATOM 794 C CA . TYR A 1 99 ? -3.552 7.784 -13.197 1.00 65.94 99 TYR A CA 1
ATOM 795 C C . TYR A 1 99 ? -3.538 6.615 -14.181 1.00 65.94 99 TYR A C 1
ATOM 797 O O . TYR A 1 99 ? -3.365 5.448 -13.829 1.00 65.94 99 TYR A O 1
ATOM 805 N N . THR A 1 100 ? -3.652 6.936 -15.461 1.00 68.69 100 THR A N 1
ATOM 806 C CA . THR A 1 100 ? -3.365 6.015 -16.554 1.00 68.69 100 THR A CA 1
ATOM 807 C C . THR A 1 100 ? -1.891 5.609 -16.547 1.00 68.69 100 THR A C 1
ATOM 809 O O . THR A 1 100 ? -1.005 6.353 -16.117 1.00 68.69 100 THR A O 1
ATOM 812 N N . ARG A 1 101 ? -1.583 4.446 -17.128 1.00 68.44 101 ARG A N 1
ATOM 813 C CA . ARG A 1 101 ? -0.200 4.004 -17.361 1.00 68.44 101 ARG A CA 1
ATOM 814 C C . ARG A 1 101 ? 0.696 5.081 -17.988 1.00 68.44 101 ARG A C 1
ATOM 816 O O . ARG A 1 101 ? 1.856 5.207 -17.601 1.00 68.44 101 ARG A O 1
ATOM 823 N N . SER A 1 102 ? 0.178 5.842 -18.952 1.00 72.25 102 SER A N 1
ATOM 824 C CA . SER A 1 102 ? 0.923 6.908 -19.632 1.00 72.25 102 SER A CA 1
ATOM 825 C C . SER A 1 102 ? 1.313 8.037 -18.676 1.00 72.25 102 SER A C 1
ATOM 827 O O . SER A 1 102 ? 2.424 8.559 -18.760 1.00 72.25 102 SER A O 1
ATOM 829 N N . GLU A 1 103 ? 0.447 8.375 -17.722 1.00 76.12 103 GLU A N 1
ATOM 830 C CA . GLU A 1 103 ? 0.727 9.387 -16.702 1.00 76.12 103 GLU A CA 1
ATOM 831 C C . GLU A 1 103 ? 1.748 8.894 -15.679 1.00 76.12 103 GLU A C 1
ATOM 833 O O . GLU A 1 103 ? 2.666 9.638 -15.346 1.00 76.12 103 GLU A O 1
ATOM 838 N N . ILE A 1 104 ? 1.680 7.624 -15.263 1.00 72.88 104 ILE A N 1
ATOM 839 C CA . ILE A 1 104 ? 2.704 7.015 -14.393 1.00 72.88 104 ILE A CA 1
ATOM 840 C C . ILE A 1 104 ? 4.080 7.071 -15.063 1.00 72.88 104 ILE A C 1
ATOM 842 O O . ILE A 1 104 ? 5.070 7.458 -14.437 1.00 72.88 104 ILE A O 1
ATOM 846 N N . ILE A 1 105 ? 4.149 6.726 -16.353 1.00 74.56 105 ILE A N 1
ATOM 847 C CA . ILE A 1 105 ? 5.386 6.804 -17.139 1.00 74.56 105 ILE A CA 1
ATOM 848 C C . ILE A 1 105 ? 5.886 8.253 -17.195 1.00 74.56 105 ILE A C 1
ATOM 850 O O . ILE A 1 105 ? 7.063 8.501 -16.921 1.00 74.56 105 ILE A O 1
ATOM 854 N N . ASN A 1 106 ? 5.005 9.215 -17.477 1.00 79.56 106 ASN A N 1
ATOM 855 C CA . ASN A 1 106 ? 5.352 10.635 -17.516 1.00 79.56 106 ASN A CA 1
ATOM 856 C C . ASN A 1 106 ? 5.889 11.134 -16.161 1.00 79.56 106 ASN A C 1
ATOM 858 O O . ASN A 1 106 ? 6.965 11.728 -16.107 1.00 79.56 106 ASN A O 1
ATOM 862 N N . LEU A 1 107 ? 5.208 10.826 -15.054 1.00 78.06 107 LEU A N 1
ATOM 863 C CA . LEU A 1 107 ? 5.647 11.167 -13.696 1.00 78.06 107 LEU A CA 1
ATOM 864 C C . LEU A 1 107 ? 7.016 10.551 -13.377 1.00 78.06 107 LEU A C 1
ATOM 866 O O . LEU A 1 107 ? 7.914 11.230 -12.881 1.00 78.06 107 LEU A O 1
ATOM 870 N N . SER A 1 108 ? 7.240 9.291 -13.758 1.00 77.81 108 SER A N 1
ATOM 871 C CA . SER A 1 108 ? 8.526 8.617 -13.533 1.00 77.81 108 SER A CA 1
ATOM 872 C C . SER A 1 108 ? 9.712 9.295 -14.236 1.00 77.81 108 SER A C 1
ATOM 874 O O . SER A 1 108 ? 10.861 9.127 -13.827 1.00 77.81 108 SER A O 1
ATOM 876 N N . SER A 1 109 ? 9.452 10.097 -15.274 1.00 77.38 109 SER A N 1
ATOM 877 C CA . SER A 1 109 ? 10.481 10.865 -15.978 1.00 77.38 109 SER A CA 1
ATOM 878 C C . SER A 1 109 ? 10.868 12.180 -15.285 1.00 77.38 109 SER A C 1
ATOM 880 O O . SER A 1 109 ? 11.930 12.721 -15.588 1.00 77.38 109 SER A O 1
ATOM 882 N N . LYS A 1 110 ? 10.060 12.662 -14.328 1.00 80.44 110 LYS A N 1
ATOM 883 C CA . LYS A 1 110 ? 10.154 14.003 -13.722 1.00 80.44 110 LYS A CA 1
ATOM 884 C C . LYS A 1 110 ? 10.699 14.023 -12.287 1.00 80.44 110 LYS A C 1
ATOM 886 O O . LYS A 1 110 ? 10.491 15.002 -11.581 1.00 80.44 110 LYS A O 1
ATOM 891 N N . PHE A 1 111 ? 11.373 12.961 -11.831 1.00 79.25 111 PHE A N 1
ATOM 892 C CA . PHE A 1 111 ? 11.811 12.828 -10.428 1.00 79.25 111 PHE A CA 1
ATOM 893 C C . PHE A 1 111 ? 10.664 13.052 -9.421 1.00 79.25 111 PHE A C 1
ATOM 895 O O . PHE A 1 111 ? 10.800 13.781 -8.439 1.00 79.25 111 PHE A O 1
ATOM 902 N N . THR A 1 112 ? 9.510 12.424 -9.654 1.00 85.06 112 THR A N 1
ATOM 903 C CA . THR A 1 112 ? 8.347 12.587 -8.775 1.00 85.06 112 THR A CA 1
ATOM 904 C C . THR A 1 112 ? 8.585 11.975 -7.395 1.00 85.06 112 THR A C 1
ATOM 906 O O . THR A 1 112 ? 8.895 10.788 -7.261 1.00 85.06 112 THR A O 1
ATOM 909 N N . MET A 1 113 ? 8.389 12.798 -6.364 1.00 89.12 113 MET A N 1
ATOM 910 C CA . MET A 1 113 ? 8.328 12.363 -4.974 1.00 89.12 113 MET A CA 1
ATOM 911 C C . MET A 1 113 ? 6.937 11.829 -4.636 1.00 89.12 113 MET A C 1
ATOM 913 O O . MET A 1 113 ? 5.919 12.450 -4.941 1.00 89.12 113 MET A O 1
ATOM 917 N N . CYS A 1 114 ? 6.923 10.688 -3.967 1.00 89.38 114 CYS A N 1
ATOM 918 C CA . CYS A 1 114 ? 5.740 10.001 -3.490 1.00 89.38 114 CYS A CA 1
ATOM 919 C C . CYS A 1 114 ? 5.839 9.770 -1.983 1.00 89.38 114 CYS A C 1
ATOM 921 O O . CYS A 1 114 ? 6.932 9.662 -1.428 1.00 89.38 114 CYS A O 1
ATOM 923 N N . GLU A 1 115 ? 4.699 9.646 -1.327 1.00 89.06 115 GLU A N 1
ATOM 924 C CA . GLU A 1 115 ? 4.576 9.359 0.092 1.00 89.06 115 GLU A CA 1
ATOM 925 C C . GLU A 1 115 ? 3.877 8.019 0.276 1.00 89.06 115 GLU A C 1
ATOM 927 O O . GLU A 1 115 ? 2.766 7.807 -0.208 1.00 89.06 115 GLU A O 1
ATOM 932 N N . VAL A 1 116 ? 4.550 7.100 0.962 1.00 88.44 116 VAL A N 1
ATOM 933 C CA . VAL A 1 116 ? 4.027 5.772 1.284 1.00 88.44 116 VAL A CA 1
ATOM 934 C C . VAL A 1 116 ? 3.541 5.776 2.721 1.00 88.44 116 VAL A C 1
ATOM 936 O O . VAL A 1 116 ? 4.343 5.956 3.637 1.00 88.44 116 VAL A O 1
ATOM 939 N N . TYR A 1 117 ? 2.240 5.582 2.902 1.00 86.62 117 TYR A N 1
ATOM 940 C CA . TYR A 1 117 ? 1.547 5.650 4.184 1.00 86.62 117 TYR A CA 1
ATOM 941 C C . TYR A 1 117 ? 1.312 4.249 4.730 1.00 86.62 117 TYR A C 1
ATOM 943 O O . TYR A 1 117 ? 0.689 3.425 4.062 1.00 86.62 117 TYR A O 1
ATOM 951 N N . GLY A 1 118 ? 1.770 3.981 5.949 1.00 85.50 118 GLY A N 1
ATOM 952 C CA . GLY A 1 118 ? 1.508 2.706 6.605 1.00 85.50 118 GLY A CA 1
ATOM 953 C C . GLY A 1 118 ? 2.356 2.476 7.842 1.00 85.50 118 GLY A C 1
ATOM 954 O O . GLY A 1 118 ? 2.816 3.428 8.475 1.00 85.50 118 GLY A O 1
ATOM 955 N N . HIS A 1 119 ? 2.540 1.198 8.171 1.00 85.50 119 HIS A N 1
ATOM 956 C CA . HIS A 1 119 ? 3.290 0.756 9.340 1.00 85.50 119 HIS A CA 1
ATOM 957 C C . HIS A 1 119 ? 4.777 0.600 9.010 1.00 85.50 119 HIS A C 1
ATOM 959 O O . HIS A 1 119 ? 5.164 -0.174 8.132 1.00 85.50 119 HIS A O 1
ATOM 965 N N . HIS A 1 120 ? 5.605 1.317 9.754 1.00 81.38 120 HIS A N 1
ATOM 966 C CA . HIS A 1 120 ? 7.060 1.285 9.704 1.00 81.38 120 HIS A CA 1
ATOM 967 C C . HIS A 1 120 ? 7.580 0.625 10.975 1.00 81.38 120 HIS A C 1
ATOM 969 O O . HIS A 1 120 ? 6.929 0.686 12.019 1.00 81.38 120 HIS A O 1
ATOM 975 N N . LEU A 1 121 ? 8.754 0.006 10.892 1.00 80.88 121 LEU A N 1
ATOM 976 C CA . LEU A 1 121 ? 9.491 -0.374 12.088 1.00 80.88 121 LEU A CA 1
ATOM 977 C C . LEU A 1 121 ? 10.619 0.631 12.313 1.00 80.88 121 LEU A C 1
ATOM 979 O O . LEU A 1 121 ? 11.497 0.773 11.461 1.00 80.88 121 LEU A O 1
ATOM 983 N N . ASP A 1 122 ? 10.600 1.289 13.464 1.00 77.25 122 ASP A N 1
ATOM 984 C CA . ASP A 1 122 ? 11.647 2.205 13.903 1.00 77.25 122 ASP A CA 1
ATOM 985 C C . ASP A 1 122 ? 12.161 1.749 15.267 1.00 77.25 122 ASP A C 1
ATOM 987 O O . ASP A 1 122 ? 11.398 1.629 16.222 1.00 77.25 122 ASP A O 1
ATOM 991 N N . SER A 1 123 ? 13.456 1.438 15.342 1.00 78.56 123 SER A N 1
ATOM 992 C CA . SER A 1 123 ? 14.134 1.049 16.587 1.00 78.56 123 SER A CA 1
ATOM 993 C C . SER A 1 123 ? 13.471 -0.113 17.354 1.00 78.56 123 SER A C 1
ATOM 995 O O . SER A 1 123 ? 13.602 -0.224 18.567 1.00 78.56 123 SER A O 1
ATOM 997 N N . GLY A 1 124 ? 12.783 -1.012 16.639 1.00 80.56 124 GLY A N 1
ATOM 998 C CA . GLY A 1 124 ? 12.073 -2.161 17.218 1.00 80.56 124 GLY A CA 1
ATOM 999 C C . GLY A 1 124 ? 10.601 -1.904 17.556 1.00 80.56 124 GLY A C 1
ATOM 1000 O O . GLY A 1 124 ? 9.888 -2.853 17.871 1.00 80.56 124 GLY A O 1
ATOM 1001 N N . GLU A 1 125 ? 10.119 -0.671 17.403 1.00 83.38 125 GLU A N 1
ATOM 1002 C CA . GLU A 1 125 ? 8.726 -0.283 17.627 1.00 83.38 125 GLU A CA 1
ATOM 1003 C C . GLU A 1 125 ? 7.972 -0.112 16.305 1.00 83.38 125 GLU A C 1
ATOM 1005 O O . GLU A 1 125 ? 8.529 0.336 15.299 1.00 83.38 125 GLU A O 1
ATOM 1010 N N . ILE A 1 126 ? 6.680 -0.449 16.303 1.00 83.81 126 ILE A N 1
ATOM 1011 C CA . ILE A 1 126 ? 5.806 -0.199 15.154 1.00 83.81 126 ILE A CA 1
ATOM 1012 C C . ILE A 1 126 ? 5.319 1.250 15.220 1.00 83.81 126 ILE A C 1
ATOM 1014 O O . ILE A 1 126 ? 4.717 1.679 16.207 1.00 83.81 126 ILE A O 1
ATOM 1018 N N . ARG A 1 127 ? 5.554 1.996 14.141 1.00 84.25 127 ARG A N 1
ATOM 1019 C CA . ARG A 1 127 ? 5.126 3.387 13.984 1.00 84.25 127 ARG A CA 1
ATOM 1020 C C . ARG A 1 127 ? 4.257 3.545 12.740 1.00 84.25 127 ARG A C 1
ATOM 1022 O O . ARG A 1 127 ? 4.532 2.945 11.707 1.00 84.25 127 ARG A O 1
ATOM 1029 N N . VAL A 1 128 ? 3.211 4.359 12.814 1.00 83.94 128 VAL A N 1
ATOM 1030 C CA . VAL A 1 128 ? 2.350 4.711 11.677 1.00 83.94 128 VAL A CA 1
ATOM 1031 C C . VAL A 1 128 ? 2.729 6.096 11.177 1.00 83.94 128 VAL A C 1
ATOM 1033 O O . VAL A 1 128 ? 2.827 7.054 11.942 1.00 83.94 128 VAL A O 1
ATOM 1036 N N . GLY A 1 129 ? 2.942 6.221 9.874 1.00 81.31 129 GLY A N 1
ATOM 1037 C CA . GLY A 1 129 ? 3.270 7.499 9.256 1.00 81.31 129 GLY A CA 1
ATOM 1038 C C . GLY A 1 129 ? 3.518 7.364 7.764 1.00 81.31 129 GLY A C 1
ATOM 1039 O O . GLY A 1 129 ? 3.210 6.335 7.154 1.00 81.31 129 GLY A O 1
ATOM 1040 N N . SER A 1 130 ? 4.101 8.402 7.173 1.00 85.38 130 SER A N 1
ATOM 1041 C CA . SER A 1 130 ? 4.509 8.391 5.773 1.00 85.38 130 SER A CA 1
ATOM 1042 C C . SER A 1 130 ? 6.029 8.317 5.628 1.00 85.38 130 SER A C 1
ATOM 1044 O O . SER A 1 130 ? 6.785 8.842 6.444 1.00 85.38 130 SER A O 1
ATOM 1046 N N . THR A 1 131 ? 6.483 7.652 4.567 1.00 85.06 131 THR A N 1
ATOM 1047 C CA . THR A 1 131 ? 7.876 7.698 4.110 1.00 85.06 131 THR A CA 1
ATOM 1048 C C . THR A 1 131 ? 7.928 8.219 2.685 1.00 85.06 131 THR A C 1
ATOM 1050 O O . THR A 1 131 ? 7.177 7.779 1.815 1.00 85.06 131 THR A O 1
ATOM 1053 N N . LYS A 1 132 ? 8.845 9.153 2.441 1.00 88.12 132 LYS A N 1
ATOM 1054 C CA . LYS A 1 132 ? 9.079 9.736 1.121 1.00 88.12 132 LYS A CA 1
ATOM 1055 C C . LYS A 1 132 ? 9.904 8.783 0.253 1.00 88.12 132 LYS A C 1
ATOM 1057 O O . LYS A 1 132 ? 10.966 8.330 0.667 1.00 88.12 132 LYS A O 1
ATOM 1062 N N . MET A 1 133 ? 9.432 8.498 -0.958 1.00 90.31 133 MET A N 1
ATOM 1063 C CA . MET A 1 133 ? 10.091 7.643 -1.950 1.00 90.31 133 MET A CA 1
ATOM 1064 C C . MET A 1 133 ? 10.047 8.283 -3.342 1.00 90.31 133 MET A C 1
ATOM 1066 O O . MET A 1 133 ? 9.128 9.026 -3.662 1.00 90.31 133 MET A O 1
ATOM 1070 N N . ILE A 1 134 ? 11.041 8.002 -4.181 1.00 90.25 134 ILE A N 1
ATOM 1071 C CA . ILE A 1 134 ? 11.141 8.530 -5.547 1.00 90.25 134 ILE A CA 1
ATOM 1072 C C . ILE A 1 134 ? 10.560 7.514 -6.523 1.00 90.25 134 ILE A C 1
ATOM 1074 O O . ILE A 1 134 ? 11.002 6.359 -6.534 1.00 90.25 134 ILE A O 1
ATOM 1078 N N . LEU A 1 135 ? 9.638 7.960 -7.376 1.00 89.62 135 LEU A N 1
ATOM 1079 C CA . LEU A 1 135 ? 9.113 7.171 -8.485 1.00 89.62 135 LEU A CA 1
ATOM 1080 C C . LEU A 1 135 ? 10.200 6.894 -9.520 1.00 89.62 135 LEU A C 1
ATOM 1082 O O . LEU A 1 135 ? 10.874 7.799 -10.008 1.00 89.62 135 LEU A O 1
ATOM 1086 N N . MET A 1 136 ? 10.384 5.615 -9.836 1.00 87.31 136 MET A N 1
ATOM 1087 C CA . MET A 1 136 ? 11.407 5.151 -10.762 1.00 87.31 136 MET A CA 1
ATOM 1088 C C . MET A 1 136 ? 10.848 4.912 -12.157 1.00 87.31 136 MET A C 1
ATOM 1090 O O . MET A 1 136 ? 9.739 4.399 -12.313 1.00 87.31 136 MET A O 1
ATOM 1094 N N . LYS A 1 137 ? 11.683 5.161 -13.170 1.00 85.06 137 LYS A N 1
ATOM 1095 C CA . LYS A 1 137 ? 11.444 4.650 -14.521 1.00 85.06 137 LYS A CA 1
ATOM 1096 C C . LYS A 1 137 ? 11.394 3.123 -14.494 1.00 85.06 137 LYS A C 1
ATOM 1098 O O . LYS A 1 137 ? 12.171 2.474 -13.786 1.00 85.06 137 LYS A O 1
ATOM 1103 N N . SER A 1 138 ? 10.505 2.536 -15.292 1.00 79.62 138 SER A N 1
ATOM 1104 C CA . SER A 1 138 ? 10.313 1.081 -15.331 1.00 79.62 138 SER A CA 1
ATOM 1105 C C . SER A 1 138 ? 11.601 0.326 -15.679 1.00 79.62 138 SER A C 1
ATOM 1107 O O . SER A 1 138 ? 11.881 -0.714 -15.085 1.00 79.62 138 SER A O 1
ATOM 1109 N N . GLU A 1 139 ? 12.414 0.863 -16.591 1.00 78.12 139 GLU A N 1
ATOM 1110 C CA . GLU A 1 139 ? 13.698 0.271 -16.992 1.00 78.12 139 GLU A CA 1
ATOM 1111 C C . GLU A 1 139 ? 14.703 0.229 -15.835 1.00 78.12 139 GLU A C 1
ATOM 1113 O O . GLU A 1 139 ? 15.288 -0.823 -15.561 1.00 78.12 139 GLU A O 1
ATOM 1118 N N . ASP A 1 140 ? 14.832 1.336 -15.097 1.00 82.12 140 ASP A N 1
ATOM 1119 C CA . ASP A 1 140 ? 15.699 1.426 -13.920 1.00 82.12 140 ASP A CA 1
ATOM 1120 C C . ASP A 1 140 ? 15.238 0.476 -12.815 1.00 82.12 140 ASP A C 1
ATOM 1122 O O . ASP A 1 140 ? 16.060 -0.158 -12.146 1.00 82.12 140 ASP A O 1
ATOM 1126 N N . CYS A 1 141 ? 13.921 0.348 -12.619 1.00 81.75 141 CYS A N 1
ATOM 1127 C CA . CYS A 1 141 ? 13.384 -0.613 -11.666 1.00 81.75 141 CYS A CA 1
ATOM 1128 C C . CYS A 1 141 ? 13.771 -2.047 -12.041 1.00 81.75 141 CYS A C 1
ATOM 1130 O O . CYS A 1 141 ? 14.318 -2.778 -11.213 1.00 81.75 141 CYS A O 1
ATOM 1132 N N . LEU A 1 142 ? 13.528 -2.441 -13.294 1.00 78.56 142 LEU A N 1
ATOM 1133 C CA . LEU A 1 142 ? 13.847 -3.780 -13.786 1.00 78.56 142 LEU A CA 1
ATOM 1134 C C . LEU A 1 142 ? 15.338 -4.093 -13.665 1.00 78.56 142 LEU A C 1
ATOM 1136 O O . LEU A 1 142 ? 15.704 -5.202 -13.274 1.00 78.56 142 LEU A O 1
ATOM 1140 N N . LEU A 1 143 ? 16.199 -3.116 -13.958 1.00 77.00 143 LEU A N 1
ATOM 1141 C CA . LEU A 1 143 ? 17.640 -3.249 -13.781 1.00 77.00 143 LEU A CA 1
ATOM 1142 C C . LEU A 1 143 ? 17.990 -3.520 -12.311 1.00 77.00 143 LEU A C 1
ATOM 1144 O O . LEU A 1 143 ? 18.723 -4.462 -12.020 1.00 77.00 143 LEU A O 1
ATOM 1148 N N . ARG A 1 144 ? 17.433 -2.748 -11.371 1.00 77.62 144 ARG A N 1
ATOM 1149 C CA . ARG A 1 144 ? 17.748 -2.878 -9.938 1.00 77.62 144 ARG A CA 1
ATOM 1150 C C . ARG A 1 144 ? 17.181 -4.125 -9.280 1.00 77.62 144 ARG A C 1
ATOM 1152 O O . ARG A 1 144 ? 17.851 -4.702 -8.429 1.00 77.62 144 ARG A O 1
ATOM 1159 N N . LEU A 1 145 ? 16.002 -4.582 -9.694 1.00 74.75 145 LEU A N 1
ATOM 1160 C CA . LEU A 1 145 ? 15.444 -5.860 -9.242 1.00 74.75 145 LEU A CA 1
ATOM 1161 C C . LEU A 1 145 ? 16.329 -7.054 -9.645 1.00 74.75 145 LEU A C 1
ATOM 1163 O O . LEU A 1 145 ? 16.302 -8.090 -8.987 1.00 74.75 145 LEU A O 1
ATOM 1167 N N . CYS A 1 146 ? 17.151 -6.895 -10.684 1.00 69.12 146 CYS A N 1
ATOM 1168 C CA . CYS A 1 146 ? 18.045 -7.924 -11.205 1.00 69.12 146 CYS A CA 1
ATOM 1169 C C . CYS A 1 146 ? 19.448 -7.968 -10.569 1.00 69.12 146 CYS A C 1
ATOM 1171 O O . CYS A 1 146 ? 20.197 -8.902 -10.850 1.00 69.12 146 CYS A O 1
ATOM 1173 N N . ILE A 1 147 ? 19.831 -6.985 -9.747 1.00 59.94 147 ILE A N 1
ATOM 1174 C CA . ILE A 1 147 ? 21.214 -6.826 -9.253 1.00 59.94 147 ILE A CA 1
ATOM 1175 C C . ILE A 1 147 ? 21.566 -7.647 -7.984 1.00 59.94 147 ILE A C 1
ATOM 1177 O O . ILE A 1 147 ? 22.706 -8.099 -7.909 1.00 59.94 147 ILE A O 1
ATOM 1181 N N . PRO A 1 148 ? 20.683 -7.913 -6.994 1.00 52.03 148 PRO A N 1
ATOM 1182 C CA . PRO A 1 148 ? 21.138 -8.495 -5.724 1.00 52.03 148 PRO A CA 1
ATOM 1183 C C . PRO A 1 148 ? 21.076 -10.024 -5.626 1.00 52.03 148 PRO A C 1
ATOM 1185 O O . PRO A 1 148 ? 21.718 -10.578 -4.738 1.00 52.03 148 PRO A O 1
ATOM 1188 N N . LYS A 1 149 ? 20.326 -10.733 -6.485 1.00 45.03 149 LYS A N 1
ATOM 1189 C CA . LYS A 1 149 ? 20.256 -12.207 -6.471 1.00 45.03 149 LYS A CA 1
ATOM 1190 C C . LYS A 1 149 ? 19.957 -12.770 -7.868 1.00 45.03 149 LYS A C 1
ATOM 1192 O O . LYS A 1 149 ? 18.856 -12.594 -8.367 1.00 45.03 149 LYS A O 1
ATOM 1197 N N . ILE A 1 150 ? 20.895 -13.555 -8.409 1.00 42.25 150 ILE A N 1
ATOM 1198 C CA . ILE A 1 150 ? 20.660 -14.618 -9.409 1.00 42.25 150 ILE A CA 1
ATOM 1199 C C . ILE A 1 150 ? 20.312 -14.137 -10.837 1.00 42.25 150 ILE A C 1
ATOM 1201 O O . ILE A 1 150 ? 19.194 -13.735 -11.134 1.00 42.25 150 ILE A O 1
ATOM 1205 N N . GLY A 1 151 ? 21.262 -14.324 -11.762 1.00 43.97 151 GLY A N 1
ATOM 1206 C CA . GLY A 1 151 ? 21.037 -14.636 -13.183 1.00 43.97 151 GLY A CA 1
ATOM 1207 C C . GLY A 1 151 ? 19.788 -14.056 -13.862 1.00 43.97 151 GLY A C 1
ATOM 1208 O O . GLY A 1 151 ? 18.865 -14.795 -14.204 1.00 43.97 151 GLY A O 1
ATOM 1209 N N . CYS A 1 152 ? 19.790 -12.759 -14.172 1.00 53.53 152 CYS A N 1
ATOM 1210 C CA . CYS A 1 152 ? 18.777 -12.135 -15.033 1.00 53.53 152 CYS A CA 1
ATOM 1211 C C . CYS A 1 152 ? 19.046 -12.311 -16.547 1.00 53.53 152 CYS A C 1
ATOM 1213 O O . CYS A 1 152 ? 18.665 -11.455 -17.349 1.00 53.53 152 CYS A O 1
ATOM 1215 N N . LYS A 1 153 ? 19.638 -13.430 -16.992 1.00 44.16 153 LYS A N 1
ATOM 1216 C CA . LYS A 1 153 ? 19.555 -13.807 -18.415 1.00 44.16 153 LYS A CA 1
ATOM 1217 C C . LYS A 1 153 ? 18.111 -14.265 -18.701 1.00 44.16 153 LYS A C 1
ATOM 1219 O O . LYS A 1 153 ? 17.705 -15.348 -18.297 1.00 44.16 153 LYS A O 1
ATOM 1224 N N . GLY A 1 154 ? 17.303 -13.402 -19.329 1.00 48.25 154 GLY A N 1
ATOM 1225 C CA . GLY A 1 154 ? 15.976 -13.751 -19.873 1.00 48.25 154 GLY A CA 1
ATOM 1226 C C . GLY A 1 154 ? 14.750 -13.630 -18.945 1.00 48.25 154 GLY A C 1
ATOM 1227 O O . GLY A 1 154 ? 13.689 -14.154 -19.285 1.00 48.25 154 GLY A O 1
ATOM 1228 N N . LYS A 1 155 ? 14.840 -12.963 -17.780 1.00 51.28 155 LYS A N 1
ATOM 1229 C CA . LYS A 1 155 ? 13.710 -12.827 -16.820 1.00 51.28 155 LYS A CA 1
ATOM 1230 C C . LYS A 1 155 ? 13.195 -11.394 -16.587 1.00 51.28 155 LYS A C 1
ATOM 1232 O O . LYS A 1 155 ? 12.311 -11.213 -15.754 1.00 51.28 155 LYS A O 1
ATOM 1237 N N . LYS A 1 156 ? 13.669 -10.395 -17.346 1.00 50.91 156 LYS A N 1
ATOM 1238 C CA . LYS A 1 156 ? 13.275 -8.974 -17.192 1.00 50.91 156 LYS A CA 1
ATOM 1239 C C . LYS A 1 156 ? 11.755 -8.741 -17.291 1.00 50.91 156 LYS A C 1
ATOM 1241 O O . LYS A 1 156 ? 11.219 -7.921 -16.568 1.00 50.91 156 LYS A O 1
ATOM 1246 N N . SER A 1 157 ? 11.042 -9.510 -18.113 1.00 49.22 157 SER A N 1
ATOM 1247 C CA . SER A 1 157 ? 9.585 -9.399 -18.315 1.00 49.22 157 SER A CA 1
ATOM 1248 C C . SER A 1 157 ? 8.725 -10.213 -17.332 1.00 49.22 157 SER A C 1
ATOM 1250 O O . SER A 1 157 ? 7.508 -10.304 -17.506 1.00 49.22 157 SER A O 1
ATOM 1252 N N . LYS A 1 158 ? 9.346 -10.859 -16.332 1.00 51.88 158 LYS A N 1
ATOM 1253 C CA . LYS A 1 158 ? 8.666 -11.779 -15.404 1.00 51.88 158 LYS A CA 1
ATOM 1254 C C . LYS A 1 158 ? 8.360 -11.178 -14.036 1.00 51.88 158 LYS A C 1
ATOM 1256 O O . LYS A 1 158 ? 7.605 -11.795 -13.299 1.00 51.88 158 LYS A O 1
ATOM 1261 N N . ILE A 1 159 ? 8.951 -10.036 -13.677 1.00 55.59 159 ILE A N 1
ATOM 1262 C CA . ILE A 1 159 ? 8.854 -9.509 -12.308 1.00 55.59 159 ILE A CA 1
ATOM 1263 C C . ILE A 1 159 ? 7.734 -8.474 -12.210 1.00 55.59 159 ILE A C 1
ATOM 1265 O O . ILE A 1 159 ? 6.800 -8.695 -11.454 1.00 55.59 159 ILE A O 1
ATOM 1269 N N . THR A 1 160 ? 7.763 -7.413 -13.015 1.00 57.31 160 THR A N 1
ATOM 1270 C CA . THR A 1 160 ? 6.691 -6.406 -13.060 1.00 57.31 160 THR A CA 1
ATOM 1271 C C . THR A 1 160 ? 5.717 -6.696 -14.206 1.00 57.31 160 THR A C 1
ATOM 1273 O O . THR A 1 160 ? 6.107 -7.196 -15.268 1.00 57.31 160 THR A O 1
ATOM 1276 N N . HIS A 1 161 ? 4.427 -6.431 -14.001 1.00 62.75 161 HIS A N 1
ATOM 1277 C CA . HIS A 1 161 ? 3.388 -6.610 -15.009 1.00 62.75 161 HIS A CA 1
ATOM 1278 C C . HIS A 1 161 ? 2.591 -5.331 -15.245 1.00 62.75 161 HIS A C 1
ATOM 1280 O O . HIS A 1 161 ? 2.052 -4.754 -14.312 1.00 62.75 161 HIS A O 1
ATOM 1286 N N . GLY A 1 162 ? 2.387 -4.983 -16.519 1.00 65.06 162 GLY A N 1
ATOM 1287 C CA . GLY A 1 162 ? 1.386 -3.994 -16.916 1.00 65.06 162 GLY A CA 1
ATOM 1288 C C . GLY A 1 162 ? 1.673 -2.607 -16.346 1.00 65.06 162 GLY A C 1
ATOM 1289 O O . GLY A 1 162 ? 2.484 -1.879 -16.915 1.00 65.06 162 GLY A O 1
ATOM 1290 N N . GLU A 1 163 ? 0.981 -2.277 -15.258 1.00 71.38 163 GLU A N 1
ATOM 1291 C CA . GLU A 1 163 ? 0.982 -0.980 -14.572 1.00 71.38 163 GLU A CA 1
ATOM 1292 C C . GLU A 1 163 ? 1.701 -0.995 -13.221 1.00 71.38 163 GLU A C 1
ATOM 1294 O O . GLU A 1 163 ? 1.677 0.004 -12.504 1.00 71.38 163 GLU A O 1
ATOM 1299 N N . ASP A 1 164 ? 2.347 -2.108 -12.861 1.00 80.00 164 ASP A N 1
ATOM 1300 C CA . ASP A 1 164 ? 3.211 -2.129 -11.688 1.00 80.00 164 ASP A CA 1
ATOM 1301 C C . ASP A 1 164 ? 4.320 -1.085 -11.851 1.00 80.00 164 ASP A C 1
ATOM 1303 O O . ASP A 1 164 ? 4.971 -0.978 -12.899 1.00 80.00 164 ASP A O 1
ATOM 1307 N N . PHE A 1 165 ? 4.574 -0.344 -10.783 1.00 85.00 165 PHE A N 1
ATOM 1308 C CA . PHE A 1 165 ? 5.611 0.674 -10.735 1.00 85.00 165 PHE A CA 1
ATOM 1309 C C . PHE A 1 165 ? 6.472 0.475 -9.499 1.00 85.00 165 PHE A C 1
ATOM 1311 O O . PHE A 1 165 ? 6.164 -0.314 -8.603 1.00 85.00 165 PHE A O 1
ATOM 1318 N N . CYS A 1 166 ? 7.601 1.170 -9.469 1.00 87.75 166 CYS A N 1
ATOM 1319 C CA . CYS A 1 166 ? 8.562 0.998 -8.401 1.00 87.75 166 CYS A CA 1
ATOM 1320 C C . CYS A 1 166 ? 8.964 2.332 -7.818 1.00 87.75 166 CYS A C 1
ATOM 1322 O O . CYS A 1 166 ? 9.157 3.309 -8.544 1.00 87.75 166 CYS A O 1
ATOM 1324 N N . LEU A 1 167 ? 9.163 2.333 -6.508 1.00 89.12 167 LEU A N 1
ATOM 1325 C CA . LEU A 1 167 ? 9.741 3.463 -5.808 1.00 89.12 167 LEU A CA 1
ATOM 1326 C C . LEU A 1 167 ? 11.047 3.038 -5.143 1.00 89.12 167 LEU A C 1
ATOM 1328 O O . LEU A 1 167 ? 11.205 1.892 -4.705 1.00 89.12 167 LEU A O 1
ATOM 1332 N N . LYS A 1 168 ? 11.973 3.984 -5.020 1.00 88.19 168 LYS A N 1
ATOM 1333 C CA . LYS A 1 168 ? 13.183 3.838 -4.204 1.00 88.19 168 LYS A CA 1
ATOM 1334 C C . LYS A 1 168 ? 13.181 4.852 -3.073 1.00 88.19 168 LYS A C 1
ATOM 1336 O O . LYS A 1 168 ? 12.691 5.966 -3.239 1.00 88.19 168 LYS A O 1
ATOM 1341 N N . VAL A 1 169 ? 13.764 4.483 -1.943 1.00 84.81 169 VAL A N 1
ATOM 1342 C CA . VAL A 1 169 ? 14.017 5.441 -0.865 1.00 84.81 169 VAL A CA 1
ATOM 1343 C C . VAL A 1 169 ? 15.082 6.442 -1.355 1.00 84.81 169 VAL A C 1
ATOM 1345 O O . VAL A 1 169 ? 16.002 6.031 -2.071 1.00 84.81 169 VAL A O 1
ATOM 1348 N N . PRO A 1 170 ? 14.954 7.752 -1.073 1.00 80.75 170 PRO A N 1
ATOM 1349 C CA . PRO A 1 170 ? 16.004 8.721 -1.357 1.00 80.75 170 PRO A CA 1
ATOM 1350 C C . PRO A 1 170 ? 17.254 8.400 -0.529 1.00 80.75 170 PRO A C 1
ATOM 1352 O O . PRO A 1 170 ? 17.160 8.155 0.671 1.00 80.75 170 PRO A O 1
ATOM 1355 N N . GLY A 1 171 ? 18.427 8.419 -1.164 1.00 71.75 171 GLY A N 1
ATOM 1356 C CA . GLY A 1 171 ? 19.685 8.027 -0.520 1.00 71.75 171 GLY A CA 1
ATOM 1357 C C . GLY A 1 171 ? 19.805 6.517 -0.268 1.00 71.75 171 GLY A C 1
ATOM 1358 O O . GLY A 1 171 ? 18.952 5.733 -0.673 1.00 71.75 171 GLY A O 1
ATOM 1359 N N . ASP A 1 172 ? 20.879 6.100 0.406 1.00 64.12 172 ASP A N 1
ATOM 1360 C CA . ASP A 1 172 ? 21.088 4.706 0.843 1.00 64.12 172 ASP A CA 1
ATOM 1361 C C . ASP A 1 172 ? 20.422 4.425 2.211 1.00 64.12 172 ASP A C 1
ATOM 1363 O O . ASP A 1 172 ? 20.881 3.590 2.996 1.00 64.12 172 ASP A O 1
ATOM 1367 N N . ILE A 1 173 ? 19.328 5.135 2.513 1.00 69.00 173 ILE A N 1
ATOM 1368 C CA . ILE A 1 173 ? 18.591 4.992 3.769 1.00 69.00 173 ILE A CA 1
ATOM 1369 C C . ILE A 1 173 ? 17.979 3.590 3.829 1.00 69.00 173 ILE A C 1
ATOM 1371 O O . ILE A 1 173 ? 17.298 3.133 2.906 1.00 69.00 173 ILE A O 1
ATOM 1375 N N . ARG A 1 174 ? 18.210 2.897 4.946 1.00 69.56 174 ARG A N 1
ATOM 1376 C CA . ARG A 1 174 ? 17.580 1.606 5.220 1.00 69.56 174 ARG A CA 1
ATOM 1377 C C . ARG A 1 174 ? 16.162 1.844 5.719 1.00 69.56 174 ARG A C 1
ATOM 1379 O O . ARG A 1 174 ? 15.975 2.363 6.811 1.00 69.56 174 ARG A O 1
ATOM 1386 N N . LEU A 1 175 ? 15.183 1.430 4.923 1.00 72.25 175 LEU A N 1
ATOM 1387 C CA . LEU A 1 175 ? 13.789 1.353 5.341 1.00 72.25 175 LEU A CA 1
ATOM 1388 C C . LEU A 1 175 ? 13.471 -0.088 5.735 1.00 72.25 175 LEU A C 1
ATOM 1390 O O . LEU A 1 175 ? 13.607 -1.003 4.916 1.00 72.25 175 LEU A O 1
ATOM 1394 N N . ASP A 1 176 ? 13.040 -0.295 6.976 1.00 75.38 176 ASP A N 1
ATOM 1395 C CA . ASP A 1 176 ? 12.461 -1.571 7.380 1.00 75.38 176 ASP A CA 1
ATOM 1396 C C . ASP A 1 176 ? 11.010 -1.652 6.899 1.00 75.38 176 ASP A C 1
ATOM 1398 O O . ASP A 1 176 ? 10.069 -1.194 7.544 1.00 75.38 176 ASP A O 1
ATOM 1402 N N . ALA A 1 177 ? 10.846 -2.222 5.709 1.00 74.88 177 ALA A N 1
ATOM 1403 C CA . ALA A 1 177 ? 9.573 -2.279 5.008 1.00 74.88 177 ALA A CA 1
ATOM 1404 C C . ALA A 1 177 ? 8.729 -3.523 5.354 1.00 74.88 177 ALA A C 1
ATOM 1406 O O . ALA A 1 177 ? 7.766 -3.820 4.647 1.00 74.88 177 ALA A O 1
ATOM 1407 N N . ARG A 1 178 ? 9.061 -4.273 6.417 1.00 77.94 178 ARG A N 1
ATOM 1408 C CA . ARG A 1 178 ? 8.415 -5.563 6.744 1.00 77.94 178 ARG A CA 1
ATOM 1409 C C . ARG A 1 178 ? 6.896 -5.494 6.925 1.00 77.94 178 ARG A C 1
ATOM 1411 O O . ARG A 1 178 ? 6.233 -6.496 6.681 1.00 77.94 178 ARG A O 1
ATOM 1418 N N . PHE A 1 179 ? 6.355 -4.341 7.313 1.00 85.38 179 PHE A N 1
ATOM 1419 C CA . PHE A 1 179 ? 4.915 -4.139 7.517 1.00 85.38 179 PHE A CA 1
ATOM 1420 C C . PHE A 1 179 ? 4.265 -3.240 6.462 1.00 85.38 179 PHE A C 1
ATOM 1422 O O . PHE A 1 179 ? 3.074 -2.946 6.555 1.00 85.38 179 PHE A O 1
ATOM 1429 N N . LEU A 1 180 ? 5.024 -2.827 5.442 1.00 87.12 180 LEU A N 1
ATOM 1430 C CA . LEU A 1 180 ? 4.526 -1.922 4.412 1.00 87.12 180 LEU A CA 1
ATOM 1431 C C . LEU A 1 180 ? 3.701 -2.614 3.339 1.00 87.12 180 LEU A C 1
ATOM 1433 O O . LEU A 1 180 ? 3.074 -1.925 2.551 1.00 87.12 180 LEU A O 1
ATOM 1437 N N . GLU A 1 181 ? 3.685 -3.941 3.253 1.00 89.94 181 GLU A N 1
ATOM 1438 C CA . GLU A 1 181 ? 2.850 -4.602 2.252 1.00 89.94 181 GLU A CA 1
ATOM 1439 C C . GLU A 1 181 ? 1.362 -4.284 2.485 1.00 89.94 181 GLU A C 1
ATOM 1441 O O . GLU A 1 181 ? 0.881 -4.368 3.611 1.00 89.94 181 GLU A O 1
ATOM 1446 N N . GLY A 1 182 ? 0.653 -3.868 1.431 1.00 89.00 182 GLY A N 1
ATOM 1447 C CA . GLY A 1 182 ? -0.716 -3.345 1.493 1.00 89.00 182 GLY A CA 1
ATOM 1448 C C . GLY A 1 182 ? -0.832 -1.858 1.864 1.00 89.00 182 GLY A C 1
ATOM 1449 O O . GLY A 1 182 ? -1.939 -1.326 1.879 1.00 89.00 182 GLY A O 1
ATOM 1450 N N . SER A 1 183 ? 0.284 -1.171 2.130 1.00 89.00 183 SER A N 1
ATOM 1451 C CA . SER A 1 183 ? 0.321 0.279 2.355 1.00 89.00 183 SER A CA 1
ATOM 1452 C C . SER A 1 183 ? 0.031 1.062 1.085 1.00 89.00 183 SER A C 1
ATOM 1454 O O . SER A 1 183 ? 0.459 0.676 -0.005 1.00 89.00 183 SER A O 1
ATOM 1456 N N . LEU A 1 184 ? -0.624 2.207 1.240 1.00 87.62 184 LEU A N 1
ATOM 1457 C CA . LEU A 1 184 ? -0.924 3.121 0.147 1.00 87.62 184 LEU A CA 1
ATOM 1458 C C . LEU A 1 184 ? 0.295 3.939 -0.262 1.00 87.62 184 LEU A C 1
ATOM 1460 O O . LEU A 1 184 ? 1.090 4.347 0.584 1.00 87.62 184 LEU A O 1
ATOM 1464 N N . VAL A 1 185 ? 0.375 4.290 -1.541 1.00 87.88 185 VAL A N 1
ATOM 1465 C CA . VAL A 1 185 ? 1.238 5.374 -2.012 1.00 87.88 185 VAL A CA 1
ATOM 1466 C C . VAL A 1 185 ? 0.424 6.509 -2.617 1.00 87.88 185 VAL A C 1
ATOM 1468 O O . VAL A 1 185 ? -0.456 6.281 -3.450 1.00 87.88 185 VAL A O 1
ATOM 1471 N N . LYS A 1 186 ? 0.791 7.741 -2.249 1.00 86.19 186 LYS A N 1
ATOM 1472 C CA . LYS A 1 186 ? 0.373 8.960 -2.937 1.00 86.19 186 LYS A CA 1
ATOM 1473 C C . LYS A 1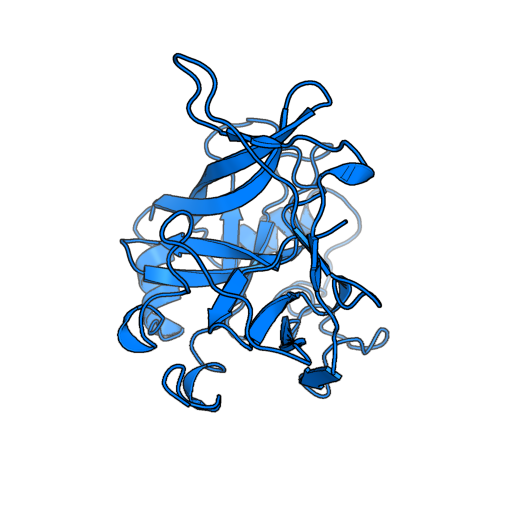 186 ? 1.539 9.594 -3.688 1.00 86.19 186 LYS A C 1
ATOM 1475 O O . LYS A 1 186 ? 2.624 9.728 -3.135 1.00 86.19 186 LYS A O 1
ATOM 1480 N N . CYS A 1 187 ? 1.326 10.018 -4.924 1.00 82.62 187 CYS A N 1
ATOM 1481 C CA . CYS A 1 187 ? 2.301 10.748 -5.732 1.00 82.62 187 CYS A CA 1
ATOM 1482 C C . CYS A 1 187 ? 1.620 12.003 -6.278 1.00 82.62 187 CYS A C 1
ATOM 1484 O O . CYS A 1 187 ? 0.534 11.904 -6.840 1.00 82.62 187 CYS A O 1
ATOM 1486 N N . GLY A 1 188 ? 2.225 13.180 -6.095 1.00 75.50 188 GLY A N 1
ATOM 1487 C CA . GLY A 1 188 ? 1.637 14.431 -6.596 1.00 75.50 188 GLY A CA 1
ATOM 1488 C C . GLY A 1 188 ? 0.243 14.754 -6.036 1.00 75.50 188 GLY A C 1
ATOM 1489 O O . GLY A 1 188 ? -0.534 15.400 -6.720 1.00 75.50 188 GLY A O 1
ATOM 1490 N N . GLY A 1 189 ? -0.082 14.284 -4.825 1.00 72.88 189 GLY A N 1
ATOM 1491 C CA . GLY A 1 189 ? -1.387 14.492 -4.176 1.00 72.88 189 GLY A CA 1
ATOM 1492 C C . GLY A 1 189 ? -2.412 13.373 -4.393 1.00 72.88 189 GLY A C 1
ATOM 1493 O O . GLY A 1 189 ? -3.361 13.273 -3.623 1.00 72.88 189 GLY A O 1
ATOM 1494 N N . HIS A 1 190 ? -2.179 12.473 -5.347 1.00 75.12 190 HIS A N 1
ATOM 1495 C CA . HIS A 1 190 ? -3.134 11.435 -5.740 1.00 75.12 190 HIS A CA 1
ATOM 1496 C C . HIS A 1 190 ? -2.665 10.042 -5.336 1.00 75.12 190 HIS A C 1
ATOM 1498 O O . HIS A 1 190 ? -1.466 9.766 -5.273 1.00 75.12 190 HIS A O 1
ATOM 1504 N N . VAL A 1 191 ? -3.612 9.145 -5.094 1.00 79.38 191 VAL A N 1
ATOM 1505 C CA . VAL A 1 191 ? -3.372 7.738 -4.784 1.00 79.38 191 VAL A CA 1
ATOM 1506 C C . VAL A 1 191 ? -2.969 7.002 -6.051 1.00 79.38 191 VAL A C 1
ATOM 1508 O O . VAL A 1 191 ? -3.734 6.930 -7.006 1.00 79.38 191 VAL A O 1
ATOM 1511 N N . LEU A 1 192 ? -1.782 6.402 -6.046 1.00 81.06 192 LEU A N 1
ATOM 1512 C CA . LEU A 1 192 ? -1.266 5.718 -7.229 1.00 81.06 192 LEU A CA 1
ATOM 1513 C C . LEU A 1 192 ? -1.371 4.194 -7.140 1.00 81.06 192 LEU A C 1
ATOM 1515 O O . LEU A 1 192 ? -1.528 3.506 -8.148 1.00 81.06 192 LEU A O 1
ATOM 1519 N N . GLY A 1 193 ? -1.265 3.640 -5.937 1.00 86.00 193 GLY A N 1
ATOM 1520 C CA . GLY A 1 193 ? -1.124 2.202 -5.789 1.00 86.00 193 GLY A CA 1
ATOM 1521 C C . GLY A 1 193 ? -0.999 1.732 -4.356 1.00 86.00 193 GLY A C 1
ATOM 1522 O O . GLY A 1 193 ? -1.124 2.501 -3.401 1.00 86.00 193 GLY A O 1
ATOM 1523 N N . LEU A 1 194 ? -0.692 0.445 -4.242 1.00 88.12 194 LEU A N 1
ATOM 1524 C CA . LEU A 1 194 ? -0.426 -0.237 -2.983 1.00 88.12 194 LEU A CA 1
ATOM 1525 C C . LEU A 1 194 ? 0.893 -0.993 -3.073 1.00 88.12 194 LEU A C 1
ATOM 1527 O O . LEU A 1 194 ? 1.236 -1.533 -4.126 1.00 88.12 194 LEU A O 1
ATOM 1531 N N . VAL A 1 195 ? 1.615 -1.077 -1.962 1.00 89.50 195 VAL A N 1
ATOM 1532 C CA . VAL A 1 195 ? 2.815 -1.912 -1.856 1.00 89.50 195 VAL A CA 1
ATOM 1533 C C . VAL A 1 195 ? 2.420 -3.386 -1.979 1.00 89.50 195 VAL A C 1
ATOM 1535 O O . VAL A 1 195 ? 1.591 -3.879 -1.220 1.00 89.50 195 VAL A O 1
ATOM 1538 N N . ILE A 1 196 ? 3.069 -4.113 -2.885 1.00 86.44 196 ILE A N 1
ATOM 1539 C CA . ILE A 1 196 ? 2.867 -5.563 -3.097 1.00 86.44 196 ILE A CA 1
ATOM 1540 C C . ILE A 1 196 ? 4.146 -6.378 -2.895 1.00 86.44 196 ILE A C 1
ATOM 1542 O O . ILE A 1 196 ? 4.110 -7.596 -2.737 1.00 86.44 196 ILE A O 1
ATOM 1546 N N . SER A 1 197 ? 5.299 -5.712 -2.919 1.00 85.25 197 SER A N 1
ATOM 1547 C CA . SER A 1 197 ? 6.572 -6.299 -2.528 1.00 85.25 197 SER A CA 1
ATOM 1548 C C . SER A 1 197 ? 7.406 -5.214 -1.859 1.00 85.25 197 SER A C 1
ATOM 1550 O O . SER A 1 197 ? 8.006 -4.401 -2.575 1.00 85.25 197 SER A O 1
ATOM 1552 N N . PRO A 1 198 ? 7.460 -5.181 -0.516 1.00 83.75 198 PRO A N 1
ATOM 1553 C CA . PRO A 1 198 ? 8.311 -4.243 0.200 1.00 83.75 198 PRO A CA 1
ATOM 1554 C C . PRO A 1 198 ? 9.782 -4.411 -0.203 1.00 83.75 198 PRO A C 1
ATOM 1556 O O . PRO A 1 198 ? 10.242 -5.517 -0.507 1.00 83.75 198 PRO A O 1
ATOM 1559 N N . GLY A 1 199 ? 10.526 -3.305 -0.213 1.00 76.06 199 GLY A N 1
ATOM 1560 C CA . GLY A 1 199 ? 11.978 -3.330 -0.371 1.00 76.06 199 GLY A CA 1
ATOM 1561 C C . GLY A 1 199 ? 12.653 -4.134 0.747 1.00 76.06 199 GLY A C 1
ATOM 1562 O O . GLY A 1 199 ? 12.112 -4.310 1.837 1.00 76.06 199 GLY A O 1
ATOM 1563 N N . SER A 1 200 ? 13.856 -4.645 0.487 1.00 72.44 200 SER A N 1
ATOM 1564 C CA . SER A 1 200 ? 14.591 -5.423 1.488 1.00 72.44 200 SER A CA 1
ATOM 1565 C C . SER A 1 200 ? 15.477 -4.510 2.342 1.00 72.44 200 SER A C 1
ATOM 1567 O O . SER A 1 200 ? 16.383 -3.890 1.780 1.00 72.44 200 SER A O 1
ATOM 1569 N N . PRO A 1 201 ? 15.366 -4.518 3.686 1.00 69.25 201 PRO A N 1
ATOM 1570 C CA . PRO A 1 201 ? 16.274 -3.751 4.546 1.00 69.25 201 PRO A CA 1
ATOM 1571 C C . PRO A 1 201 ? 17.734 -4.216 4.412 1.00 69.25 201 PRO A C 1
ATOM 1573 O O . PRO A 1 201 ? 18.665 -3.431 4.571 1.00 69.25 201 PRO A O 1
ATOM 1576 N N . ARG A 1 202 ? 17.951 -5.492 4.047 1.00 71.62 202 ARG A N 1
ATOM 1577 C CA . ARG A 1 202 ? 19.288 -6.047 3.761 1.00 71.62 202 ARG A CA 1
ATOM 1578 C C . ARG A 1 202 ? 19.875 -5.566 2.432 1.00 71.62 202 ARG A C 1
ATOM 1580 O O . ARG A 1 202 ? 21.081 -5.651 2.237 1.00 71.62 202 ARG A O 1
ATOM 1587 N N . TYR A 1 203 ? 19.031 -5.099 1.512 1.00 73.44 203 TYR A N 1
ATOM 1588 C CA . TYR A 1 203 ? 19.429 -4.684 0.169 1.00 73.44 203 TYR A CA 1
ATOM 1589 C C . TYR A 1 203 ? 18.736 -3.355 -0.174 1.00 73.44 203 TYR A C 1
ATOM 1591 O O . TYR A 1 203 ? 17.811 -3.354 -0.983 1.00 73.44 203 TYR A O 1
ATOM 1599 N N . PRO A 1 204 ? 19.173 -2.220 0.405 1.00 71.44 204 PRO A N 1
ATOM 1600 C CA . PRO A 1 204 ? 18.500 -0.920 0.258 1.00 71.44 204 PRO A CA 1
ATOM 1601 C C . PRO A 1 204 ? 18.433 -0.417 -1.195 1.00 71.44 204 PRO A C 1
ATOM 1603 O O . PRO A 1 204 ? 17.598 0.411 -1.541 1.00 71.44 204 PRO A O 1
ATOM 1606 N N . LYS A 1 205 ? 19.273 -0.965 -2.084 1.00 75.75 205 LYS A N 1
ATOM 1607 C CA . LYS A 1 205 ? 19.244 -0.682 -3.528 1.00 75.75 205 LYS A CA 1
ATOM 1608 C C . LYS A 1 205 ? 18.089 -1.372 -4.268 1.00 75.75 205 LYS A C 1
ATOM 1610 O O . LYS A 1 205 ? 17.832 -1.014 -5.419 1.00 75.75 205 LYS A O 1
ATOM 1615 N N . VAL A 1 206 ? 17.422 -2.348 -3.644 1.00 79.12 206 VAL A N 1
ATOM 1616 C CA . VAL A 1 206 ? 16.250 -3.038 -4.202 1.00 79.12 206 VAL A CA 1
ATOM 1617 C C . VAL A 1 206 ? 15.032 -2.138 -4.053 1.00 79.12 206 VAL A C 1
ATOM 1619 O O . VAL A 1 206 ? 14.680 -1.788 -2.926 1.00 79.12 206 VAL A O 1
ATOM 1622 N N . PRO A 1 207 ? 14.374 -1.766 -5.160 1.00 84.69 207 PRO A N 1
ATOM 1623 C CA . PRO A 1 207 ? 13.199 -0.921 -5.084 1.00 84.69 207 PRO A CA 1
ATOM 1624 C C . PRO A 1 207 ? 12.005 -1.681 -4.497 1.00 84.69 207 PRO A C 1
ATOM 1626 O O . PRO A 1 207 ? 11.931 -2.909 -4.549 1.00 84.69 207 PRO A O 1
ATOM 1629 N N . THR A 1 208 ? 11.052 -0.923 -3.966 1.00 87.19 208 THR A N 1
ATOM 1630 C CA . THR A 1 208 ? 9.743 -1.443 -3.556 1.00 87.19 208 THR A CA 1
ATOM 1631 C C . THR A 1 208 ? 8.832 -1.499 -4.779 1.00 87.19 208 THR A C 1
ATOM 1633 O O . THR A 1 208 ? 8.837 -0.558 -5.575 1.00 87.19 208 THR A O 1
ATOM 1636 N N . ILE A 1 209 ? 8.074 -2.587 -4.939 1.00 86.94 209 ILE A N 1
ATOM 1637 C CA . ILE A 1 209 ? 7.133 -2.774 -6.054 1.00 86.94 209 ILE A CA 1
ATOM 1638 C C . ILE A 1 209 ? 5.720 -2.451 -5.573 1.00 86.94 209 ILE A C 1
ATOM 1640 O O . ILE A 1 209 ? 5.297 -2.902 -4.503 1.00 86.94 209 ILE A O 1
ATOM 1644 N N . PHE A 1 210 ? 4.998 -1.704 -6.399 1.00 87.81 210 PHE A N 1
ATOM 1645 C CA . PHE A 1 210 ? 3.633 -1.269 -6.165 1.00 87.81 210 PHE A CA 1
ATOM 1646 C C . PHE A 1 210 ? 2.735 -1.747 -7.299 1.00 87.81 210 PHE A C 1
ATOM 1648 O O . PHE A 1 210 ? 3.128 -1.692 -8.465 1.00 87.81 210 PHE A O 1
ATOM 1655 N N . ALA A 1 211 ? 1.527 -2.180 -6.952 1.00 85.19 211 ALA A N 1
ATOM 1656 C CA . ALA A 1 211 ? 0.469 -2.408 -7.921 1.00 85.19 211 ALA A CA 1
ATOM 1657 C C . ALA A 1 211 ? -0.302 -1.102 -8.116 1.00 85.19 211 ALA A C 1
ATOM 1659 O O . ALA A 1 211 ? -0.706 -0.478 -7.129 1.00 85.19 211 ALA A O 1
ATOM 1660 N N . SER A 1 212 ? -0.522 -0.700 -9.369 1.00 81.12 212 SER A N 1
ATOM 1661 C CA . SER A 1 212 ? -1.457 0.387 -9.659 1.00 81.12 212 SER A CA 1
ATOM 1662 C C . SER A 1 212 ? -2.879 -0.063 -9.340 1.00 81.12 212 SER A C 1
ATOM 1664 O O . SER A 1 212 ? -3.331 -1.120 -9.788 1.00 81.12 212 SER A O 1
ATOM 1666 N N . VAL A 1 213 ? -3.580 0.743 -8.547 1.00 77.12 213 VAL A N 1
ATOM 1667 C CA . VAL A 1 213 ? -4.990 0.505 -8.205 1.00 77.12 213 VAL A CA 1
ATOM 1668 C C . VAL A 1 213 ? -5.944 1.232 -9.154 1.00 77.12 213 VAL A C 1
ATOM 1670 O O . VAL A 1 213 ? -7.135 0.920 -9.170 1.00 77.12 213 VAL A O 1
ATOM 1673 N N . THR A 1 214 ? -5.428 2.145 -9.987 1.00 67.94 214 THR A N 1
ATOM 1674 C CA . THR A 1 214 ? -6.221 3.043 -10.834 1.00 67.94 214 THR A CA 1
ATOM 1675 C C . THR A 1 214 ? -7.174 2.308 -11.769 1.00 67.94 214 THR A C 1
ATOM 1677 O O . THR A 1 214 ? -8.367 2.603 -11.795 1.00 67.94 214 THR A O 1
ATOM 1680 N N . GLN A 1 215 ? -6.684 1.338 -12.544 1.00 60.28 215 GLN A N 1
ATOM 1681 C CA . GLN A 1 215 ? -7.537 0.656 -13.522 1.00 60.28 215 GLN A CA 1
ATOM 1682 C C . GLN A 1 215 ? -8.601 -0.232 -12.886 1.00 60.28 215 GLN A C 1
ATOM 1684 O O . GLN A 1 215 ? -9.620 -0.526 -13.508 1.00 60.28 215 GLN A O 1
ATOM 1689 N N . TYR A 1 216 ? -8.360 -0.683 -11.661 1.00 66.25 216 TYR A N 1
ATOM 1690 C CA . TYR A 1 216 ? -9.202 -1.686 -11.039 1.00 66.25 216 TYR A CA 1
ATOM 1691 C C . TYR A 1 216 ? -10.332 -1.036 -10.271 1.00 66.25 216 TYR A C 1
ATOM 1693 O O . TYR A 1 216 ? -11.457 -1.495 -10.421 1.00 66.25 216 TYR A O 1
ATOM 1701 N N . LEU A 1 217 ? -10.059 0.063 -9.554 1.00 63.59 217 LEU A N 1
ATOM 1702 C CA . LEU A 1 217 ? -11.044 0.821 -8.773 1.00 63.59 217 LEU A CA 1
ATOM 1703 C C . LEU A 1 217 ? -12.212 1.369 -9.603 1.00 63.59 217 LEU A C 1
ATOM 1705 O O . LEU A 1 217 ? -13.302 1.517 -9.064 1.00 63.59 217 LEU A O 1
ATOM 1709 N N . ARG A 1 218 ? -12.042 1.546 -10.920 1.00 62.19 218 ARG A N 1
ATOM 1710 C CA . ARG A 1 218 ? -13.141 1.883 -11.845 1.00 62.19 218 ARG A CA 1
ATOM 1711 C C . ARG A 1 218 ? -14.265 0.844 -11.892 1.00 62.19 218 ARG A C 1
ATOM 1713 O O . ARG A 1 218 ? -15.394 1.197 -12.203 1.00 62.19 218 ARG A O 1
ATOM 1720 N N . ASN A 1 219 ? -13.957 -0.416 -11.593 1.00 58.56 219 ASN A N 1
ATOM 1721 C CA . ASN A 1 219 ? -14.921 -1.516 -11.607 1.00 58.56 219 ASN A CA 1
ATOM 1722 C C . ASN A 1 219 ? -15.417 -1.893 -10.201 1.00 58.56 219 ASN A C 1
ATOM 1724 O O . ASN A 1 219 ? -16.089 -2.913 -10.054 1.00 58.56 219 ASN A O 1
ATOM 1728 N N . PHE A 1 220 ? -15.055 -1.128 -9.165 1.00 61.78 220 PHE A N 1
ATOM 1729 C CA . PHE A 1 220 ? -15.487 -1.404 -7.796 1.00 61.78 220 PHE A CA 1
ATOM 1730 C C . PHE A 1 220 ? -16.774 -0.654 -7.434 1.00 61.78 220 PHE A C 1
ATOM 1732 O O . PHE A 1 220 ? -17.072 0.384 -8.031 1.00 61.78 220 PHE A O 1
ATOM 1739 N N . PRO A 1 221 ? -17.543 -1.170 -6.454 1.00 59.69 221 PRO A N 1
ATOM 1740 C CA . PRO A 1 221 ? -18.715 -0.481 -5.933 1.00 59.69 221 PRO A CA 1
ATOM 1741 C C . PRO A 1 221 ? -18.336 0.916 -5.443 1.00 59.69 221 PRO A C 1
ATOM 1743 O O . PRO A 1 221 ? -17.293 1.087 -4.811 1.00 59.69 221 PRO A O 1
ATOM 1746 N N . SER A 1 222 ? -19.186 1.902 -5.731 1.00 56.88 222 SER A N 1
ATOM 1747 C CA . SER A 1 222 ? -18.979 3.278 -5.277 1.00 56.88 222 SER A CA 1
ATOM 1748 C C . SER A 1 222 ? -18.788 3.318 -3.753 1.00 56.88 222 SER A C 1
ATOM 1750 O O . SER A 1 222 ? -19.514 2.621 -3.041 1.00 56.88 222 SER A O 1
ATOM 1752 N N . PRO A 1 223 ? -17.865 4.145 -3.226 1.00 56.03 223 PRO A N 1
ATOM 1753 C CA . PRO A 1 223 ? -17.620 4.249 -1.786 1.00 56.03 223 PRO A CA 1
ATOM 1754 C C . PRO A 1 223 ? -18.818 4.818 -1.000 1.00 56.03 223 PRO A C 1
ATOM 1756 O O . PRO A 1 223 ? -18.781 4.817 0.226 1.00 56.03 223 PRO A O 1
ATOM 1759 N N . ASN A 1 224 ? -19.865 5.279 -1.699 1.00 51.59 224 ASN A N 1
ATOM 1760 C CA . ASN A 1 224 ? -21.096 5.846 -1.141 1.00 51.59 224 ASN A CA 1
ATOM 1761 C C . ASN A 1 224 ? -22.262 4.839 -1.024 1.00 51.59 224 ASN A C 1
ATOM 1763 O O . ASN A 1 224 ? -23.400 5.274 -0.848 1.00 51.59 224 ASN A O 1
ATOM 1767 N N . VAL A 1 225 ? -22.010 3.533 -1.185 1.00 44.09 225 VAL A N 1
ATOM 1768 C CA . VAL A 1 225 ? -23.010 2.469 -0.961 1.00 44.09 225 VAL A CA 1
ATOM 1769 C C . VAL A 1 225 ? -22.845 1.870 0.427 1.00 44.09 225 VAL A C 1
ATOM 1771 O O . VAL A 1 225 ? -21.698 1.492 0.763 1.00 44.09 225 VAL A O 1
#

Foldseek 3Di:
DAWWAAQALFKIKFFLVPPDQKDKDFDWADDVPDQWTFTDPPPVRIDIFAFPDWDADPLQPPPPDLANCVRGMTITGTPDGHPPPPPHDGQPFLVLQDDDLVNLQVQQVVQWKKWWFAWFQDPNTTITHIAIWTWHHLVLLLVLQPPPDDDPPPSSDRYDDDRKTWTAHPDLDQTPCVHQGNIWMDIPRGTFFGFHATDDSVRSSNITITDGCNVVCVPDDGSVD

pLDDT: mean 75.72, std 12.76, range [42.25, 92.81]

Secondary structure (DSSP, 8-state):
----EESSSSEEEEEGGG--S-EEEPPEEE-TT-SSEEE---TTSPEEEPEEEEEE-TTTT-TT-SSTTTT-EEEEEESS-----TTS--S--GGGG---HHHHHHHHHTT-EEEEEEEEEETTEEEEEEEEEEEEPHHHHHHHHTSSSS--SS-GGGSS-TT-EEEE-STT-----TT-TT-EEEETTEEEEEEEEPPBTTBTTSPEEEEE-HHHHTTSPPTT-

Organism: Apolygus lucorum (NCBI:txid248454)

Sequence (225 aa):
MCSGSFYSSLYVITSCRCFHSSIAIYPFHKERNASQYRVSVEPDERTILEISHFVTHPFCMKNKVKKPYKNHFGLIVLSKPFLISQVVPPLTTTSDIEYTRSEIINLSSKFTMCEVYGHHLDSGEIRVGSTKMILMKSEDCLLRLCIPKIGCKGKKSKITHGEDFCLKVPGDIRLDARFLEGSLVKCGGHVLGLVISPGSPRYPKVPTIFASVTQYLRNFPSPNV